Protein AF-A3EXR7-F1 (afdb_monomer)

Nearest PDB structures (foldseek):
  8pn9-assembly1_G  TM=9.703E-01  e=7.214E-28  Homo sapiens
  6ezn-assembly1_G  TM=8.585E-01  e=1.877E-12  Saccharomyces cerevisiae S288C

Mean predicted aligned error: 4.78 Å

pLDDT: mean 95.05, std 3.64, range [65.12, 98.44]

Sequence (253 aa):
GIILREIAVECGVEIDVSGNFVIDHFNYDKSDPSHTLIAIDGENLIDSPVIVGSRNISPLLYHGTGLLVNSSNPLVLKLLTAYSTSYSYSPFNDIDKTPNLLGTEVVLLAGVQTRNNARVVFSGSIDFFSNNAFLSNVRKANNKEFAKSSNADVAKHLSEWVFKENGVIRVKSVSHHKLNENEAPMDYTITETAVFEMELEHKVGKEWKPFSAKDLQLEFVRIDPFITTTVPLVGEGKYKVIFKIPDVYGVFK

Organism: Maconellicoccus hirsutus (NCBI:txid177089)

Structure (mmCIF, N/CA/C/O backbone):
data_AF-A3EXR7-F1
#
_entry.id   AF-A3EXR7-F1
#
loop_
_atom_site.group_PDB
_atom_site.id
_atom_site.type_symbol
_atom_site.label_atom_id
_atom_site.label_alt_id
_atom_site.label_comp_id
_atom_site.label_asym_id
_atom_site.label_entity_id
_atom_site.label_seq_id
_atom_site.pdbx_PDB_ins_code
_atom_site.Cartn_x
_atom_site.Cartn_y
_atom_site.Cartn_z
_atom_site.occupancy
_atom_site.B_iso_or_equiv
_atom_site.auth_seq_id
_atom_site.auth_comp_id
_atom_site.auth_asym_id
_atom_site.auth_atom_id
_atom_site.pdbx_PDB_model_num
ATOM 1 N N . GLY A 1 1 ? 7.643 -19.709 -16.980 1.00 65.12 1 GLY A N 1
ATOM 2 C CA . GLY A 1 1 ? 6.704 -18.575 -17.069 1.00 65.12 1 GLY A CA 1
ATOM 3 C C . GLY A 1 1 ? 5.279 -18.904 -16.646 1.00 65.12 1 GLY A C 1
ATOM 4 O O . GLY A 1 1 ? 4.621 -18.001 -16.161 1.00 65.12 1 GLY A O 1
ATOM 5 N N . ILE A 1 2 ? 4.795 -20.145 -16.807 1.00 80.12 2 ILE A N 1
ATOM 6 C CA . ILE A 1 2 ? 3.381 -20.497 -16.555 1.00 80.12 2 ILE A CA 1
ATOM 7 C C . ILE A 1 2 ? 3.021 -20.416 -15.062 1.00 80.12 2 ILE A C 1
ATOM 9 O O . ILE A 1 2 ? 2.125 -19.666 -14.705 1.00 80.12 2 ILE A O 1
ATOM 13 N N . ILE A 1 3 ? 3.808 -21.051 -14.186 1.00 88.25 3 ILE A N 1
ATOM 14 C CA . ILE A 1 3 ? 3.560 -21.057 -12.729 1.00 88.25 3 ILE A CA 1
ATOM 15 C C . ILE A 1 3 ? 3.493 -19.636 -12.139 1.00 88.25 3 ILE A C 1
ATOM 17 O O . ILE A 1 3 ? 2.640 -19.338 -11.312 1.00 88.25 3 ILE A O 1
ATOM 21 N N . LEU A 1 4 ? 4.373 -18.728 -12.582 1.00 87.31 4 LEU A N 1
ATOM 22 C CA . LEU A 1 4 ? 4.369 -17.336 -12.109 1.00 87.31 4 LEU A CA 1
ATOM 23 C C . LEU A 1 4 ? 3.082 -16.597 -12.495 1.00 87.31 4 LEU A C 1
ATOM 25 O O . LEU A 1 4 ? 2.597 -15.780 -11.719 1.00 87.31 4 LEU A O 1
ATOM 29 N N . ARG A 1 5 ? 2.527 -16.890 -13.677 1.00 90.19 5 ARG A N 1
ATOM 30 C CA . ARG A 1 5 ? 1.254 -16.316 -14.126 1.00 90.19 5 ARG A CA 1
ATOM 31 C C . ARG A 1 5 ? 0.087 -16.873 -13.334 1.00 90.19 5 ARG A C 1
ATOM 33 O O . ARG A 1 5 ? -0.754 -16.097 -12.913 1.00 90.19 5 ARG A O 1
ATOM 40 N N . GLU A 1 6 ? 0.063 -18.182 -13.104 1.00 92.44 6 GLU A N 1
ATOM 41 C CA . GLU A 1 6 ? -0.987 -18.829 -12.311 1.00 92.44 6 GLU A CA 1
ATOM 42 C C . GLU A 1 6 ? -1.042 -18.239 -10.896 1.00 92.44 6 GLU A C 1
ATOM 44 O O . GLU A 1 6 ? -2.099 -17.802 -10.457 1.00 92.44 6 GLU A O 1
ATOM 49 N N . ILE A 1 7 ? 0.107 -18.101 -10.223 1.00 92.69 7 ILE A N 1
ATOM 50 C CA . ILE A 1 7 ? 0.172 -17.486 -8.886 1.00 92.69 7 ILE A CA 1
ATOM 51 C C . ILE A 1 7 ? -0.322 -16.033 -8.902 1.00 92.69 7 ILE A C 1
ATOM 53 O O . ILE A 1 7 ? -1.019 -15.610 -7.978 1.00 92.69 7 ILE A O 1
ATOM 57 N N . ALA A 1 8 ? 0.046 -15.258 -9.924 1.00 93.25 8 ALA A N 1
ATOM 58 C CA . ALA A 1 8 ? -0.405 -13.878 -10.049 1.00 93.25 8 ALA A CA 1
ATOM 59 C C . ALA A 1 8 ? -1.931 -13.805 -10.220 1.00 93.25 8 ALA A C 1
ATOM 61 O O . ALA A 1 8 ? -2.585 -13.041 -9.506 1.00 93.25 8 ALA A O 1
ATOM 62 N N . VAL A 1 9 ? -2.497 -14.648 -11.093 1.00 93.69 9 VAL A N 1
ATOM 63 C CA . VAL A 1 9 ? -3.940 -14.693 -11.381 1.00 93.69 9 VAL A CA 1
ATOM 64 C C . VAL A 1 9 ? -4.735 -15.060 -10.129 1.00 93.69 9 VAL A C 1
ATOM 66 O O . VAL A 1 9 ? -5.718 -14.388 -9.822 1.00 93.69 9 VAL A O 1
ATOM 69 N N . GLU A 1 10 ? -4.267 -16.031 -9.340 1.00 92.12 10 GLU A N 1
ATOM 70 C CA . GLU A 1 10 ? -4.870 -16.384 -8.042 1.00 92.12 10 GLU A CA 1
ATOM 71 C C . GLU A 1 10 ? -4.853 -15.215 -7.037 1.00 92.12 10 GLU A C 1
ATOM 73 O O . GLU A 1 10 ? -5.686 -15.138 -6.133 1.00 92.12 10 GLU A O 1
ATOM 78 N N . CYS A 1 11 ? -3.933 -14.261 -7.204 1.00 91.88 11 CYS A N 1
ATOM 79 C CA . CYS A 1 11 ? -3.865 -13.039 -6.402 1.00 91.88 11 CYS A CA 1
ATOM 80 C C . CYS A 1 11 ? -4.608 -11.843 -7.034 1.00 91.88 11 CYS A C 1
ATOM 82 O O . CYS A 1 11 ? -4.583 -10.748 -6.469 1.00 91.88 11 CYS A O 1
ATOM 84 N N . GLY A 1 12 ? -5.278 -12.028 -8.177 1.00 92.31 12 GLY A N 1
ATOM 85 C CA . GLY A 1 12 ? -5.999 -10.972 -8.896 1.00 92.31 12 GLY A CA 1
ATOM 86 C C . GLY A 1 12 ? -5.110 -10.043 -9.731 1.00 92.31 12 GLY A C 1
ATOM 87 O O . GLY A 1 12 ? -5.509 -8.908 -10.002 1.00 92.31 12 GLY A O 1
ATOM 88 N N . VAL A 1 13 ? -3.914 -10.506 -10.107 1.00 95.12 13 VAL A N 1
ATOM 89 C CA . VAL A 1 13 ? -2.952 -9.801 -10.964 1.00 95.12 13 VAL A CA 1
ATOM 90 C C . VAL A 1 13 ? -2.703 -10.638 -12.217 1.00 95.12 13 VAL A C 1
ATOM 92 O O . VAL A 1 13 ? -2.316 -11.795 -12.129 1.00 95.12 13 VAL A O 1
ATOM 95 N N . GLU A 1 14 ? -2.856 -10.066 -13.400 1.00 94.50 14 GLU A N 1
ATOM 96 C CA . GLU A 1 14 ? -2.528 -10.751 -14.649 1.00 94.50 14 GLU A CA 1
ATOM 97 C C . GLU A 1 14 ? -1.233 -10.179 -15.224 1.00 94.50 14 GLU A C 1
ATOM 99 O O . GLU A 1 14 ? -0.978 -8.978 -15.165 1.00 94.50 14 GLU A O 1
ATOM 104 N N . ILE A 1 15 ? -0.387 -11.048 -15.767 1.00 93.50 15 ILE A N 1
ATOM 105 C CA . ILE A 1 15 ? 0.871 -10.657 -16.407 1.00 93.50 15 ILE A CA 1
ATOM 106 C C . ILE A 1 15 ? 0.643 -10.690 -17.915 1.00 93.50 15 ILE A C 1
ATOM 108 O O . ILE A 1 15 ? 0.126 -11.690 -18.426 1.00 93.50 15 ILE A O 1
ATOM 112 N N . ASP A 1 16 ? 1.064 -9.642 -18.624 1.00 91.94 16 ASP A N 1
ATOM 113 C CA . ASP A 1 16 ? 0.923 -9.574 -20.079 1.00 91.94 16 ASP A CA 1
ATOM 114 C C . ASP A 1 16 ? 1.659 -10.717 -20.801 1.00 91.94 16 ASP A C 1
ATOM 116 O O . ASP A 1 16 ? 2.431 -11.483 -20.220 1.00 91.94 16 ASP A O 1
ATOM 120 N N . VAL A 1 17 ? 1.384 -10.893 -22.091 1.00 87.69 17 VAL A N 1
ATOM 121 C CA . VAL A 1 17 ? 1.925 -11.957 -22.941 1.00 87.69 17 VAL A CA 1
ATOM 122 C C . VAL A 1 17 ? 3.456 -11.972 -22.929 1.00 87.69 17 VAL A C 1
ATOM 124 O O . VAL A 1 17 ? 4.135 -10.955 -22.831 1.00 87.69 17 VAL A O 1
ATOM 127 N N . SER A 1 18 ? 4.028 -13.176 -22.973 1.00 86.38 18 SER A N 1
ATOM 128 C CA . SER A 1 18 ? 5.473 -13.339 -22.836 1.00 86.38 18 SER A CA 1
ATOM 129 C C . SER A 1 18 ? 6.168 -12.734 -24.046 1.00 86.38 18 SER A C 1
ATOM 131 O O . SER A 1 18 ? 5.798 -13.039 -25.175 1.00 86.38 18 SER A O 1
ATOM 133 N N . GLY A 1 19 ? 7.204 -11.934 -23.804 1.00 88.06 19 GLY A N 1
ATOM 134 C CA . GLY A 1 19 ? 7.908 -11.208 -24.862 1.00 88.06 19 GLY A CA 1
ATOM 135 C C . GLY A 1 19 ? 7.364 -9.801 -25.115 1.00 88.06 19 GLY A C 1
ATOM 136 O O . GLY A 1 19 ? 7.985 -9.065 -25.882 1.00 88.06 19 GLY A O 1
ATOM 137 N N . ASN A 1 20 ? 6.268 -9.413 -24.453 1.00 93.25 20 ASN A N 1
ATOM 138 C CA . ASN A 1 20 ? 5.831 -8.025 -24.407 1.00 93.25 20 ASN A CA 1
ATOM 139 C C . ASN A 1 20 ? 6.574 -7.263 -23.313 1.00 93.25 20 ASN A C 1
ATOM 141 O O . ASN A 1 20 ? 6.704 -7.731 -22.176 1.00 93.25 20 ASN A O 1
ATOM 145 N N . PHE A 1 21 ? 6.996 -6.058 -23.668 1.00 96.06 21 PHE A N 1
ATOM 146 C CA . PHE A 1 21 ? 7.592 -5.084 -22.770 1.00 96.06 21 PHE A CA 1
ATOM 147 C C . PHE A 1 21 ? 6.699 -3.858 -22.711 1.00 96.06 21 PHE A C 1
ATOM 149 O O . PHE A 1 21 ? 5.913 -3.615 -23.627 1.00 96.06 21 PHE A O 1
ATOM 156 N N . VAL A 1 22 ? 6.790 -3.102 -21.626 1.00 97.19 22 VAL A N 1
ATOM 157 C CA . VAL A 1 22 ? 6.191 -1.772 -21.584 1.00 97.19 22 VAL A CA 1
ATOM 158 C C . VAL A 1 22 ? 7.095 -0.832 -22.374 1.00 97.19 22 VAL A C 1
ATOM 160 O O . VAL A 1 22 ? 8.299 -0.781 -22.136 1.00 97.19 22 VAL A O 1
ATOM 163 N N . ILE A 1 23 ? 6.507 -0.120 -23.327 1.00 96.81 23 ILE A N 1
ATOM 164 C CA . ILE A 1 23 ? 7.170 0.788 -24.259 1.00 96.81 23 ILE A CA 1
ATOM 165 C C . ILE A 1 23 ? 6.579 2.181 -24.058 1.00 96.81 23 ILE A C 1
ATOM 167 O O . ILE A 1 23 ? 5.359 2.336 -23.949 1.00 96.81 23 ILE A O 1
ATOM 171 N N . ASP A 1 24 ? 7.431 3.203 -24.024 1.00 96.88 24 ASP A N 1
ATOM 172 C CA . ASP A 1 24 ? 6.998 4.601 -23.998 1.00 96.88 24 ASP A CA 1
ATOM 173 C C . ASP A 1 24 ? 7.962 5.487 -24.793 1.00 96.88 24 ASP A C 1
ATOM 175 O O . ASP A 1 24 ? 9.122 5.653 -24.428 1.00 96.88 24 ASP A O 1
ATOM 179 N N . HIS A 1 25 ? 7.482 6.111 -25.871 1.00 95.38 25 HIS A N 1
ATOM 180 C CA . HIS A 1 25 ? 8.332 6.937 -26.734 1.00 95.38 25 HIS A CA 1
ATOM 181 C C . HIS A 1 25 ? 8.515 8.390 -26.260 1.00 95.38 25 HIS A C 1
ATOM 183 O O . HIS A 1 25 ? 9.220 9.157 -26.914 1.00 95.38 25 HIS A O 1
ATOM 189 N N . PHE A 1 26 ? 7.914 8.775 -25.135 1.00 95.69 26 PHE A N 1
ATOM 190 C CA . PHE A 1 26 ? 8.007 10.114 -24.549 1.00 95.69 26 PHE A CA 1
ATOM 191 C C . PHE A 1 26 ? 8.779 10.116 -23.225 1.00 95.69 26 PHE A C 1
ATOM 193 O O . PHE A 1 26 ? 9.481 11.084 -22.926 1.00 95.69 26 PHE A O 1
ATOM 200 N N . ASN A 1 27 ? 8.680 9.038 -22.445 1.00 96.00 27 ASN A N 1
ATOM 201 C CA . ASN A 1 27 ? 9.218 8.939 -21.087 1.00 96.00 27 ASN A CA 1
ATOM 202 C C . ASN A 1 27 ? 10.247 7.809 -20.932 1.00 96.00 27 ASN A C 1
ATOM 204 O O . ASN A 1 27 ? 10.233 7.080 -19.945 1.00 96.00 27 ASN A O 1
ATOM 208 N N . TYR A 1 28 ? 11.155 7.666 -21.892 1.00 96.50 28 TYR A N 1
ATOM 209 C CA . TYR A 1 28 ? 12.221 6.663 -21.869 1.00 96.50 28 TYR A CA 1
ATOM 210 C C . TYR A 1 28 ? 13.570 7.247 -21.434 1.00 96.50 28 TYR A C 1
ATOM 212 O O . TYR A 1 28 ? 13.784 8.470 -21.439 1.00 96.50 28 TYR A O 1
ATOM 220 N N . ASP A 1 29 ? 14.483 6.354 -21.058 1.00 96.94 29 ASP A N 1
ATOM 221 C CA . ASP A 1 29 ? 15.891 6.680 -20.881 1.00 96.94 29 ASP A CA 1
ATOM 222 C C . ASP A 1 29 ? 16.621 6.666 -22.230 1.00 96.94 29 ASP A C 1
ATOM 224 O O . ASP A 1 29 ? 16.577 5.690 -22.973 1.00 96.94 29 ASP A O 1
ATOM 228 N N . LYS A 1 30 ? 17.346 7.741 -22.539 1.00 94.94 30 LYS A N 1
ATOM 229 C CA . LYS A 1 30 ? 18.043 7.920 -23.822 1.00 94.94 30 LYS A CA 1
ATOM 230 C C . LYS A 1 30 ? 19.124 6.885 -24.124 1.00 94.94 30 LYS A C 1
ATOM 232 O O . LYS A 1 30 ? 19.581 6.826 -25.263 1.00 94.94 30 LYS A O 1
ATOM 237 N N . SER A 1 31 ? 19.600 6.148 -23.123 1.00 92.38 31 SER A N 1
ATOM 238 C CA . SER A 1 31 ? 20.539 5.049 -23.355 1.00 92.38 31 SER A CA 1
ATOM 239 C C . SER A 1 31 ? 19.899 3.880 -24.104 1.00 92.38 31 SER A C 1
ATOM 241 O O . SER A 1 31 ? 20.628 3.093 -24.708 1.00 92.38 31 SER A O 1
ATOM 243 N N . ASP A 1 32 ? 18.567 3.790 -24.111 1.00 93.75 32 ASP A N 1
ATOM 244 C CA . ASP A 1 32 ? 17.831 2.724 -24.770 1.00 93.75 32 ASP A CA 1
ATOM 245 C C . ASP A 1 32 ? 17.218 3.182 -26.110 1.00 93.75 32 ASP A C 1
ATOM 247 O O . ASP A 1 32 ? 16.283 3.989 -26.127 1.00 93.75 32 ASP A O 1
ATOM 251 N N . PRO A 1 33 ? 17.694 2.650 -27.250 1.00 90.56 33 PRO A N 1
ATOM 252 C CA . PRO A 1 33 ? 17.129 2.957 -28.561 1.00 90.56 33 PRO A CA 1
ATOM 253 C C . PRO A 1 33 ? 15.760 2.302 -28.803 1.00 90.56 33 PRO A C 1
ATOM 255 O O . PRO A 1 33 ? 15.056 2.724 -29.716 1.00 90.56 33 PRO A O 1
ATOM 258 N N . SER A 1 34 ? 15.380 1.283 -28.023 1.00 92.19 34 SER A N 1
ATOM 259 C CA . SER A 1 34 ? 14.126 0.534 -28.222 1.00 92.19 34 SER A CA 1
ATOM 260 C C . SER A 1 34 ? 12.939 1.147 -27.473 1.00 92.19 34 SER A C 1
ATOM 262 O O . SER A 1 34 ? 11.800 0.740 -27.691 1.00 92.19 34 SER A O 1
ATOM 264 N N . HIS A 1 35 ? 13.198 2.133 -26.607 1.00 95.69 35 HIS A N 1
ATOM 265 C CA . HIS A 1 35 ? 12.217 2.824 -25.763 1.00 95.69 35 HIS A CA 1
ATOM 266 C C . HIS A 1 35 ? 11.433 1.869 -24.829 1.00 95.69 35 HIS A C 1
ATOM 268 O O . HIS A 1 35 ? 10.296 2.151 -24.444 1.00 95.69 35 HIS A O 1
ATOM 274 N N . THR A 1 36 ? 12.043 0.738 -24.463 1.00 96.62 36 THR A N 1
ATOM 275 C CA . THR A 1 36 ? 11.561 -0.263 -23.498 1.00 96.62 36 THR A CA 1
ATOM 276 C C . THR A 1 36 ? 12.072 0.002 -22.077 1.00 96.62 36 THR A C 1
ATOM 278 O O . THR A 1 36 ? 11.533 -0.546 -21.114 1.00 96.62 36 THR A O 1
ATOM 281 N N . LEU A 1 37 ? 13.112 0.829 -21.919 1.00 97.56 37 LEU A N 1
ATOM 282 C CA . LEU A 1 37 ? 13.594 1.331 -20.633 1.00 97.56 37 LEU A CA 1
ATOM 283 C C . LEU A 1 37 ? 12.910 2.661 -20.300 1.00 97.56 37 LEU A C 1
ATOM 285 O O . LEU A 1 37 ? 13.291 3.727 -20.787 1.00 97.56 37 LEU A O 1
ATOM 289 N N . ILE A 1 38 ? 11.901 2.598 -19.438 1.00 97.44 38 ILE A N 1
ATOM 290 C CA . ILE A 1 38 ? 11.054 3.738 -19.085 1.00 97.44 38 ILE A CA 1
ATOM 291 C C . ILE A 1 38 ? 11.608 4.433 -17.839 1.00 97.44 38 ILE A C 1
ATOM 293 O O . ILE A 1 38 ? 11.963 3.782 -16.855 1.00 97.44 38 ILE A O 1
ATOM 297 N N . ALA A 1 39 ? 11.658 5.765 -17.879 1.00 97.38 39 ALA A N 1
ATOM 298 C CA . ALA A 1 39 ? 12.060 6.634 -16.779 1.00 97.38 39 ALA A CA 1
ATOM 299 C C . ALA A 1 39 ? 10.822 7.278 -16.128 1.00 97.38 39 ALA A C 1
ATOM 301 O O . ALA A 1 39 ? 10.271 8.257 -16.640 1.00 97.38 39 ALA A O 1
ATOM 302 N N . ILE A 1 40 ? 10.399 6.729 -14.990 1.00 97.25 40 ILE A N 1
ATOM 303 C CA . ILE A 1 40 ? 9.108 7.004 -14.350 1.00 97.25 40 ILE A CA 1
ATOM 304 C C . ILE A 1 40 ? 9.279 7.914 -13.142 1.00 97.25 40 ILE A C 1
ATOM 306 O O . ILE A 1 40 ? 10.041 7.613 -12.228 1.00 97.25 40 ILE A O 1
ATOM 310 N N . ASP A 1 41 ? 8.551 9.022 -13.114 1.00 96.94 41 ASP A N 1
ATOM 311 C CA . ASP A 1 41 ? 8.593 9.969 -12.003 1.00 96.94 41 ASP A CA 1
ATOM 312 C C . ASP A 1 41 ? 7.809 9.448 -10.788 1.00 96.94 41 ASP A C 1
ATOM 314 O O . ASP A 1 41 ? 6.900 8.622 -10.897 1.00 96.94 41 ASP A O 1
ATOM 318 N N . GLY A 1 42 ? 8.126 9.977 -9.604 1.00 96.81 42 GLY A N 1
ATOM 319 C CA . GLY A 1 42 ? 7.454 9.592 -8.360 1.00 96.81 42 GLY A CA 1
ATOM 320 C C . GLY A 1 42 ? 5.958 9.931 -8.305 1.00 96.81 42 GLY A C 1
ATOM 321 O O . GLY A 1 42 ? 5.256 9.418 -7.439 1.00 96.81 42 GLY A O 1
ATOM 322 N N . GLU A 1 43 ? 5.439 10.745 -9.230 1.00 96.94 43 GLU A N 1
ATOM 323 C CA . GLU A 1 43 ? 4.003 11.041 -9.353 1.00 96.94 43 GLU A CA 1
ATOM 324 C C . GLU A 1 43 ? 3.170 9.791 -9.674 1.00 96.94 43 GLU A C 1
ATOM 326 O O . GLU A 1 43 ? 2.031 9.683 -9.221 1.00 96.94 43 GLU A O 1
ATOM 331 N N . ASN A 1 44 ? 3.755 8.827 -10.392 1.00 97.38 44 ASN A N 1
ATOM 332 C CA . ASN A 1 44 ? 3.113 7.568 -10.772 1.00 97.38 44 ASN A CA 1
ATOM 333 C C . ASN A 1 44 ? 3.152 6.496 -9.667 1.00 97.38 44 ASN A C 1
ATOM 335 O O . ASN A 1 44 ? 2.572 5.415 -9.841 1.00 97.38 44 ASN A O 1
ATOM 339 N N . LEU A 1 45 ? 3.847 6.762 -8.554 1.00 97.81 45 LEU A N 1
ATOM 340 C CA . LEU A 1 45 ? 3.793 5.925 -7.358 1.00 97.81 45 LEU A CA 1
ATOM 341 C C . LEU A 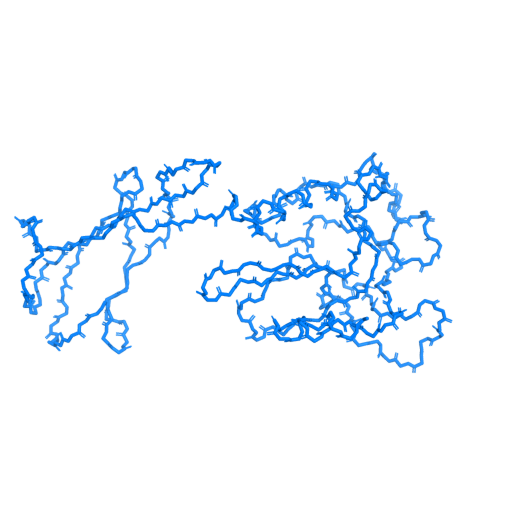1 45 ? 2.494 6.173 -6.588 1.00 97.81 45 LEU A C 1
ATOM 343 O O . LEU A 1 45 ? 1.994 7.298 -6.514 1.00 97.81 45 LEU A O 1
ATOM 347 N N . ILE A 1 46 ? 2.002 5.127 -5.924 1.00 97.38 46 ILE A N 1
ATOM 348 C CA . ILE A 1 46 ? 0.920 5.251 -4.945 1.00 97.38 46 ILE A CA 1
ATOM 349 C C . ILE A 1 46 ? 1.260 6.300 -3.877 1.00 97.38 46 ILE A C 1
ATOM 351 O O . ILE A 1 46 ? 2.382 6.356 -3.369 1.00 97.38 46 ILE A O 1
ATOM 355 N N . ASP A 1 47 ? 0.275 7.111 -3.489 1.00 97.06 47 ASP A N 1
ATOM 356 C CA . ASP A 1 47 ? 0.438 8.094 -2.417 1.00 97.06 47 ASP A CA 1
ATOM 357 C C . ASP A 1 47 ? 0.382 7.430 -1.035 1.00 97.06 47 ASP A C 1
ATOM 359 O O . ASP A 1 47 ? -0.602 7.518 -0.304 1.00 97.06 47 ASP A O 1
ATOM 363 N N . SER A 1 48 ? 1.433 6.682 -0.699 1.00 96.81 48 SER A N 1
ATOM 364 C CA . SER A 1 48 ? 1.545 6.004 0.590 1.00 96.81 48 SER A CA 1
ATOM 365 C C . SER A 1 48 ? 2.996 5.934 1.068 1.00 96.81 48 SER A C 1
ATOM 367 O O . SER A 1 48 ? 3.719 4.988 0.733 1.00 96.81 48 SER A O 1
ATOM 369 N N . PRO A 1 49 ? 3.428 6.879 1.926 1.00 95.75 49 PRO A N 1
ATOM 370 C CA . PRO A 1 49 ? 4.773 6.869 2.498 1.00 95.75 49 PRO A CA 1
ATOM 371 C C . PRO A 1 49 ? 5.112 5.604 3.292 1.00 95.75 49 PRO A C 1
ATOM 373 O O . PRO A 1 49 ? 6.277 5.244 3.420 1.00 95.75 49 PRO A O 1
ATOM 376 N N . VAL A 1 50 ? 4.095 4.904 3.800 1.00 95.50 50 VAL A N 1
ATOM 377 C CA . VAL A 1 50 ? 4.250 3.634 4.523 1.00 95.50 50 VAL A CA 1
ATOM 378 C C . VAL A 1 50 ? 4.688 2.491 3.596 1.00 95.50 50 VAL A C 1
ATOM 380 O O . VAL A 1 50 ? 5.337 1.556 4.061 1.00 95.50 50 VAL A O 1
ATOM 383 N N . ILE A 1 51 ? 4.338 2.552 2.307 1.00 97.56 51 ILE A N 1
ATOM 384 C CA . ILE A 1 51 ? 4.616 1.485 1.335 1.00 97.56 51 ILE A CA 1
ATOM 385 C C . ILE A 1 51 ? 5.837 1.820 0.478 1.00 97.56 51 ILE A C 1
ATOM 387 O O . ILE A 1 51 ? 6.725 0.986 0.328 1.00 97.56 51 ILE A O 1
ATOM 391 N N . VAL A 1 52 ? 5.880 3.028 -0.092 1.00 97.44 52 VAL A N 1
ATOM 392 C CA . VAL A 1 52 ? 6.889 3.416 -1.098 1.00 97.44 52 VAL A CA 1
ATOM 393 C C . VAL A 1 52 ? 7.852 4.503 -0.620 1.00 97.44 52 VAL A C 1
ATOM 395 O O . VAL A 1 52 ? 8.776 4.861 -1.345 1.00 97.44 52 VAL A O 1
ATOM 398 N N . GLY A 1 53 ? 7.667 5.025 0.596 1.00 96.50 53 GLY A N 1
ATOM 399 C CA . GLY A 1 53 ? 8.422 6.176 1.084 1.00 96.50 53 GLY A CA 1
ATOM 400 C C . GLY A 1 53 ? 7.997 7.490 0.415 1.00 96.50 53 GLY A C 1
ATOM 401 O O . GLY A 1 53 ? 6.856 7.665 -0.012 1.00 96.50 53 GLY A O 1
ATOM 402 N N . SER A 1 54 ? 8.911 8.458 0.360 1.00 95.88 54 SER A N 1
ATOM 403 C CA . SER A 1 54 ? 8.659 9.754 -0.287 1.00 95.88 54 SER A CA 1
ATOM 404 C C . SER A 1 54 ? 8.412 9.593 -1.793 1.00 95.88 54 SER A C 1
ATOM 406 O O . SER A 1 54 ? 9.133 8.856 -2.455 1.00 95.88 54 SER A O 1
ATOM 408 N N . ARG A 1 55 ? 7.457 10.353 -2.352 1.00 96.38 55 ARG A N 1
ATOM 409 C CA . ARG A 1 55 ? 7.275 10.502 -3.812 1.00 96.38 55 ARG A CA 1
ATOM 410 C C . ARG A 1 55 ? 8.163 11.586 -4.431 1.00 96.38 55 ARG A C 1
ATOM 412 O O . ARG A 1 55 ? 8.295 11.653 -5.647 1.00 96.38 55 ARG A O 1
ATOM 419 N N . ASN A 1 56 ? 8.791 12.430 -3.609 1.00 96.31 56 ASN A N 1
ATOM 420 C CA . ASN A 1 56 ? 9.802 13.378 -4.073 1.00 96.31 56 ASN A CA 1
ATOM 421 C C . ASN A 1 56 ? 11.141 12.646 -4.227 1.00 96.31 56 ASN A C 1
ATOM 423 O O . ASN A 1 56 ? 11.936 12.599 -3.285 1.00 96.31 56 ASN A O 1
ATOM 427 N N . ILE A 1 57 ? 11.322 12.013 -5.383 1.00 96.25 57 ILE A N 1
ATOM 428 C CA . ILE A 1 57 ? 12.449 11.140 -5.716 1.00 96.25 57 ILE A CA 1
ATOM 429 C C . ILE A 1 57 ? 12.976 11.448 -7.118 1.00 96.25 57 ILE A C 1
ATOM 431 O O . ILE A 1 57 ? 12.287 12.064 -7.933 1.00 96.25 57 ILE A O 1
ATOM 435 N N . SER A 1 58 ? 14.191 10.984 -7.413 1.00 97.00 58 SER A N 1
ATOM 436 C CA . SER A 1 58 ? 14.645 10.884 -8.800 1.00 97.00 58 SER A CA 1
ATOM 437 C C . SER A 1 58 ? 13.789 9.858 -9.553 1.00 97.00 58 SER A C 1
ATOM 439 O O . SER A 1 58 ? 13.243 8.945 -8.925 1.00 97.00 58 SER A O 1
ATOM 441 N N . PRO A 1 59 ? 13.692 9.944 -10.890 1.00 97.56 59 PRO A N 1
ATOM 442 C CA . PRO A 1 59 ? 12.922 8.976 -11.651 1.00 97.56 59 PRO A CA 1
ATOM 443 C C . PRO A 1 59 ? 13.435 7.543 -11.449 1.00 97.56 59 PRO A C 1
ATOM 445 O O . PRO A 1 59 ? 14.626 7.295 -11.234 1.00 97.56 59 PRO A O 1
ATOM 448 N N . LEU A 1 60 ? 12.506 6.603 -11.530 1.00 98.25 60 LEU A N 1
ATOM 449 C CA . LEU A 1 60 ? 12.732 5.171 -11.480 1.00 98.25 60 LEU A CA 1
ATOM 450 C C . LEU A 1 60 ? 12.985 4.645 -12.889 1.00 98.25 60 LEU A C 1
ATOM 452 O O . LEU A 1 60 ? 12.310 5.043 -13.833 1.00 98.25 60 LEU A O 1
ATOM 456 N N . LEU A 1 61 ? 13.921 3.715 -13.022 1.00 98.25 61 LEU A N 1
ATOM 457 C CA . LEU A 1 61 ? 14.146 2.970 -14.253 1.00 98.25 61 LEU A CA 1
ATOM 458 C C . LEU A 1 61 ? 13.340 1.675 -14.222 1.00 98.25 61 LEU A C 1
ATOM 460 O O . LEU A 1 61 ? 13.445 0.893 -13.273 1.00 98.25 61 LEU A O 1
ATOM 464 N N . TYR A 1 62 ? 12.551 1.437 -15.263 1.00 98.25 62 TYR A N 1
ATOM 465 C CA . TYR A 1 62 ? 11.748 0.231 -15.405 1.00 98.25 62 TYR A CA 1
ATOM 466 C C . TYR A 1 62 ? 11.948 -0.397 -16.778 1.00 98.25 62 TYR A C 1
ATOM 468 O O . TYR A 1 62 ? 11.782 0.263 -17.799 1.00 98.25 62 TYR A O 1
ATOM 476 N N . HIS A 1 63 ? 12.259 -1.690 -16.790 1.00 97.62 63 HIS A N 1
ATOM 477 C CA . HIS A 1 63 ? 12.369 -2.487 -18.005 1.00 97.62 63 HIS A CA 1
ATOM 478 C C . HIS A 1 63 ? 11.776 -3.869 -17.749 1.00 97.62 63 HIS A C 1
ATOM 480 O O . HIS A 1 63 ? 12.313 -4.660 -16.971 1.00 97.62 63 HIS A O 1
ATOM 486 N N . GLY A 1 64 ? 10.616 -4.140 -18.333 1.00 96.38 64 GLY A N 1
ATOM 487 C CA . GLY A 1 64 ? 9.860 -5.348 -18.037 1.00 96.38 64 GLY A CA 1
ATOM 488 C C . GLY A 1 64 ? 8.500 -5.366 -18.713 1.00 96.38 64 GLY A C 1
ATOM 489 O O . GLY A 1 64 ? 8.205 -4.532 -19.567 1.00 96.38 64 GLY A O 1
ATOM 490 N N . THR A 1 65 ? 7.684 -6.336 -18.323 1.00 95.50 65 THR A N 1
ATOM 491 C CA . THR A 1 65 ? 6.335 -6.541 -18.859 1.00 95.50 65 THR A CA 1
ATOM 492 C C . THR A 1 65 ? 5.288 -5.761 -18.066 1.00 95.50 65 THR A C 1
ATOM 494 O O . THR A 1 65 ? 5.509 -5.428 -16.904 1.00 95.50 65 THR A O 1
ATOM 497 N N . GLY A 1 66 ? 4.140 -5.475 -18.677 1.00 95.94 66 GLY A N 1
ATOM 498 C CA . GLY A 1 66 ? 3.015 -4.860 -17.982 1.00 95.94 66 GLY A CA 1
ATOM 499 C C . GLY A 1 66 ? 2.233 -5.864 -17.131 1.00 95.94 66 GLY A C 1
ATOM 500 O O . GLY A 1 66 ? 2.131 -7.049 -17.455 1.00 95.94 66 GLY A O 1
ATOM 501 N N . LEU A 1 67 ? 1.648 -5.370 -16.045 1.00 96.44 67 LEU A N 1
ATOM 502 C CA . LEU A 1 67 ? 0.661 -6.069 -15.231 1.00 96.44 67 LEU A CA 1
ATOM 503 C C . LEU A 1 67 ? -0.718 -5.451 -15.473 1.00 96.44 67 LEU A C 1
ATOM 505 O O . LEU A 1 67 ? -0.856 -4.229 -15.573 1.00 96.44 67 LEU A O 1
ATOM 509 N N . LEU A 1 68 ? -1.739 -6.299 -15.502 1.00 94.56 68 LEU A N 1
ATOM 510 C CA . LEU A 1 68 ? -3.139 -5.913 -15.426 1.00 94.56 68 LEU A CA 1
ATOM 511 C C . LEU A 1 68 ? -3.665 -6.261 -14.036 1.00 94.56 68 LEU A C 1
ATOM 513 O O . LEU A 1 68 ? -3.358 -7.312 -13.478 1.00 94.56 68 LEU A O 1
ATOM 517 N N . VAL A 1 69 ? -4.485 -5.387 -13.472 1.00 94.06 69 VAL A N 1
ATOM 518 C CA . VAL A 1 69 ? -5.141 -5.627 -12.186 1.00 94.06 69 VAL A CA 1
ATOM 519 C C . VAL A 1 69 ? -6.602 -5.260 -12.286 1.00 94.06 69 VAL A C 1
ATOM 521 O O . VAL A 1 69 ? -6.966 -4.238 -12.866 1.00 94.06 69 VAL A O 1
ATOM 524 N N . ASN A 1 70 ? -7.448 -6.101 -11.702 1.00 87.00 70 ASN A N 1
ATOM 525 C CA . ASN A 1 70 ? -8.879 -5.870 -11.708 1.00 87.00 70 ASN A CA 1
ATOM 526 C C . ASN A 1 70 ? -9.238 -4.751 -10.719 1.00 87.00 70 ASN A C 1
ATOM 528 O O . ASN A 1 70 ? -9.164 -4.944 -9.506 1.00 87.00 70 ASN A O 1
ATOM 532 N N . SER A 1 71 ? -9.687 -3.606 -11.236 1.00 84.00 71 SER A N 1
ATOM 533 C CA . SER A 1 71 ? -10.119 -2.450 -10.437 1.00 84.00 71 SER A CA 1
ATOM 534 C C . SER A 1 71 ? -11.288 -2.749 -9.488 1.00 84.00 71 SER A C 1
ATOM 536 O O . SER A 1 71 ? -11.493 -2.015 -8.526 1.00 84.00 71 SER A O 1
ATOM 538 N N . SER A 1 72 ? -12.053 -3.820 -9.720 1.00 88.94 72 SER A N 1
ATOM 539 C CA . SER A 1 72 ? -13.105 -4.272 -8.803 1.00 88.94 72 SER A CA 1
ATOM 540 C C . SER A 1 72 ? -12.570 -5.026 -7.583 1.00 88.94 72 SER A C 1
ATOM 542 O O . SER A 1 72 ? -13.339 -5.266 -6.655 1.00 88.94 72 SER A O 1
ATOM 544 N N . ASN A 1 73 ? -11.292 -5.424 -7.562 1.00 91.50 73 ASN A N 1
ATOM 545 C CA . ASN A 1 73 ? -10.693 -6.096 -6.413 1.00 91.50 73 ASN A CA 1
ATOM 546 C C . ASN A 1 73 ? -10.139 -5.062 -5.413 1.00 91.50 73 ASN A C 1
ATOM 548 O O . ASN A 1 73 ? -9.077 -4.489 -5.659 1.00 91.50 73 ASN A O 1
ATOM 552 N N . PRO A 1 74 ? -10.786 -4.859 -4.250 1.00 94.06 74 PRO A N 1
ATOM 553 C CA . PRO A 1 74 ? -10.370 -3.837 -3.289 1.00 94.06 74 PRO A CA 1
ATOM 554 C C . PRO A 1 74 ? -9.078 -4.190 -2.533 1.00 94.06 74 PRO A C 1
ATOM 556 O O . PRO A 1 74 ? -8.571 -3.367 -1.778 1.00 94.06 74 PRO A O 1
ATOM 559 N N . LEU A 1 75 ? -8.563 -5.417 -2.678 1.00 95.81 75 LEU A N 1
ATOM 560 C CA . LEU A 1 75 ? -7.363 -5.893 -1.978 1.00 95.81 75 LEU A CA 1
ATOM 561 C C . LEU A 1 75 ? -6.067 -5.645 -2.763 1.00 95.81 75 LEU A C 1
ATOM 563 O O . LEU A 1 75 ? -4.974 -5.863 -2.229 1.00 95.81 75 LEU A O 1
ATOM 567 N N . VAL A 1 76 ? -6.185 -5.228 -4.026 1.00 96.38 76 VAL A N 1
ATOM 568 C CA . VAL A 1 76 ? -5.058 -4.993 -4.929 1.00 96.38 76 VAL A CA 1
ATOM 569 C C . VAL A 1 76 ? -4.734 -3.503 -4.972 1.00 96.38 76 VAL A C 1
ATOM 571 O O . VAL A 1 76 ? -5.605 -2.654 -5.139 1.00 96.38 76 VAL A O 1
ATOM 574 N N . LEU A 1 77 ? -3.452 -3.185 -4.838 1.00 96.62 77 LEU A N 1
ATOM 575 C CA . LEU A 1 77 ? -2.896 -1.841 -4.824 1.00 96.62 77 LEU A CA 1
ATOM 576 C C . LEU A 1 77 ? -2.027 -1.645 -6.068 1.00 96.62 77 LEU A C 1
ATOM 578 O O . LEU A 1 77 ? -1.092 -2.412 -6.311 1.00 96.62 77 LEU A O 1
ATOM 582 N N . LYS A 1 78 ? -2.297 -0.588 -6.837 1.00 97.19 78 LYS A N 1
ATOM 583 C CA . LYS A 1 78 ? -1.436 -0.146 -7.943 1.00 97.19 78 LYS A CA 1
ATOM 584 C C . LYS A 1 78 ? -0.256 0.635 -7.348 1.00 97.19 78 LYS A C 1
ATOM 586 O O . LYS A 1 78 ? -0.402 1.815 -7.054 1.00 97.19 78 LYS A O 1
ATOM 591 N N . LEU A 1 79 ? 0.878 -0.025 -7.095 1.00 97.81 79 LEU A N 1
ATOM 592 C CA . LEU A 1 79 ? 2.019 0.596 -6.399 1.00 97.81 79 LEU A CA 1
ATOM 593 C C . LEU A 1 79 ? 2.806 1.543 -7.306 1.00 97.81 79 LEU A C 1
ATOM 595 O O . LEU A 1 79 ? 3.226 2.605 -6.856 1.00 97.81 79 LEU A O 1
ATOM 599 N N . LEU A 1 80 ? 2.988 1.152 -8.568 1.00 98.25 80 LEU A N 1
ATOM 600 C CA . LEU A 1 80 ? 3.611 1.955 -9.618 1.00 98.25 80 LEU A CA 1
ATOM 601 C C . LEU A 1 80 ? 2.847 1.730 -10.923 1.00 98.25 80 LEU A C 1
ATOM 603 O O . LEU A 1 80 ? 2.651 0.583 -11.333 1.00 98.25 80 LEU A O 1
ATOM 607 N N . THR A 1 81 ? 2.437 2.814 -11.571 1.00 97.69 81 THR A N 1
ATOM 608 C CA . THR A 1 81 ? 1.721 2.800 -12.857 1.00 97.69 81 THR A CA 1
ATOM 609 C C . THR A 1 81 ? 2.588 3.378 -13.970 1.00 97.69 81 THR A C 1
ATOM 611 O O . THR A 1 81 ? 3.504 4.155 -13.705 1.00 97.69 81 THR A O 1
ATOM 614 N N . ALA A 1 82 ? 2.329 2.994 -15.218 1.00 97.31 82 ALA A N 1
ATOM 615 C CA . ALA A 1 82 ? 2.978 3.617 -16.367 1.00 97.31 82 ALA A CA 1
ATOM 616 C C . ALA A 1 82 ? 2.346 4.984 -16.694 1.00 97.31 82 ALA A C 1
ATOM 618 O O . ALA A 1 82 ? 1.362 5.403 -16.075 1.00 97.31 82 ALA A O 1
ATOM 619 N N . TYR A 1 83 ? 2.904 5.694 -17.674 1.00 97.25 83 TYR A N 1
ATOM 620 C CA . TYR A 1 83 ? 2.320 6.941 -18.162 1.00 97.25 83 TYR A CA 1
ATOM 621 C C . TYR A 1 83 ? 1.132 6.677 -19.091 1.00 97.25 83 TYR A C 1
ATOM 623 O O . TYR A 1 83 ? 0.974 5.595 -19.653 1.00 97.25 83 TYR A O 1
ATOM 631 N N . SER A 1 84 ? 0.314 7.704 -19.328 1.00 96.62 84 SER A N 1
ATOM 632 C CA . SER A 1 84 ? -0.790 7.648 -20.298 1.00 96.62 84 SER A CA 1
ATOM 633 C C . SER A 1 84 ? -0.336 7.376 -21.739 1.00 96.62 84 SER A C 1
ATOM 635 O O . SER A 1 84 ? -1.140 6.937 -22.556 1.00 96.62 84 SER A O 1
ATOM 637 N N . THR A 1 85 ? 0.941 7.617 -22.040 1.00 96.50 85 THR A N 1
ATOM 638 C CA . THR A 1 85 ? 1.588 7.374 -23.337 1.00 96.50 85 THR A CA 1
ATOM 639 C C . THR A 1 85 ? 2.214 5.987 -23.469 1.00 96.50 85 THR A C 1
ATOM 641 O O . THR A 1 85 ? 2.693 5.645 -24.549 1.00 96.50 85 THR A O 1
ATOM 644 N N . SER A 1 86 ? 2.242 5.201 -22.391 1.00 96.88 86 SER A N 1
ATOM 645 C CA . SER A 1 86 ? 2.864 3.881 -22.385 1.00 96.88 86 SER A CA 1
ATOM 646 C C . SER A 1 86 ? 1.918 2.813 -22.944 1.00 96.88 86 SER A C 1
ATOM 648 O O . SER A 1 86 ? 0.698 2.915 -22.826 1.00 96.88 86 SER A O 1
ATOM 650 N N . TYR A 1 87 ? 2.467 1.753 -23.523 1.00 95.88 87 TYR A N 1
ATOM 651 C CA . TYR A 1 87 ? 1.714 0.569 -23.949 1.00 95.88 87 TYR A CA 1
ATOM 652 C C . TYR A 1 87 ? 2.567 -0.687 -23.784 1.00 95.88 87 TYR A C 1
ATOM 654 O O . TYR A 1 87 ? 3.789 -0.584 -23.736 1.00 95.88 87 TYR A O 1
ATOM 662 N N . SER A 1 88 ? 1.954 -1.871 -23.690 1.00 95.19 88 SER A N 1
ATOM 663 C CA . SER A 1 88 ? 2.711 -3.128 -23.625 1.00 95.19 88 SER A CA 1
ATOM 664 C C . SER A 1 88 ? 2.595 -3.935 -24.913 1.00 95.19 88 SER A C 1
ATOM 666 O O . SER A 1 88 ? 1.500 -4.333 -25.302 1.00 95.19 88 SER A O 1
ATOM 668 N N . TYR A 1 89 ? 3.722 -4.166 -25.587 1.00 94.88 89 TYR A N 1
ATOM 669 C CA . TYR A 1 89 ? 3.784 -4.925 -26.838 1.00 94.88 89 TYR A CA 1
ATOM 670 C C . TYR A 1 89 ? 5.182 -5.519 -27.057 1.00 94.88 89 TYR A C 1
ATOM 672 O O . TYR A 1 89 ? 6.121 -5.223 -26.315 1.00 94.88 89 TYR A O 1
ATOM 680 N N . SER A 1 90 ? 5.335 -6.380 -28.063 1.00 93.38 90 SER A N 1
ATOM 681 C CA . SER A 1 90 ? 6.645 -6.914 -28.433 1.00 93.38 90 SER A CA 1
ATOM 682 C C . SER A 1 90 ? 7.425 -5.890 -29.267 1.00 93.38 90 SER A C 1
ATOM 684 O O . SER A 1 90 ? 6.944 -5.511 -30.332 1.00 93.38 90 SER A O 1
ATOM 686 N N . PRO A 1 91 ? 8.640 -5.476 -28.862 1.00 89.50 91 PRO A N 1
ATOM 687 C CA . PRO A 1 91 ? 9.419 -4.471 -29.594 1.00 89.50 91 PRO A CA 1
ATOM 688 C C . PRO A 1 91 ? 9.973 -4.981 -30.937 1.00 89.50 91 PRO A C 1
ATOM 690 O O . PRO A 1 91 ? 10.548 -4.212 -31.699 1.00 89.50 91 PRO A O 1
ATOM 693 N N . PHE A 1 92 ? 9.831 -6.280 -31.223 1.00 88.38 92 PHE A N 1
ATOM 694 C CA . PHE A 1 92 ? 10.359 -6.924 -32.428 1.00 88.38 92 PHE A CA 1
ATOM 695 C C . PHE A 1 92 ? 9.318 -7.107 -33.537 1.00 88.38 92 PHE A C 1
ATOM 697 O O . PHE A 1 92 ? 9.679 -7.533 -34.632 1.00 88.38 92 PHE A O 1
ATOM 704 N N . ASN A 1 93 ? 8.045 -6.823 -33.253 1.00 88.44 93 ASN A N 1
ATOM 705 C CA . ASN A 1 93 ? 6.939 -7.039 -34.178 1.00 88.44 93 ASN A CA 1
ATOM 706 C C . ASN A 1 93 ? 6.247 -5.714 -34.498 1.00 88.44 93 ASN A C 1
ATOM 708 O O . ASN A 1 93 ? 6.092 -4.862 -33.623 1.00 88.44 93 ASN A O 1
ATOM 712 N N . ASP A 1 94 ? 5.768 -5.580 -35.733 1.00 88.31 94 ASP A N 1
ATOM 713 C CA . ASP A 1 94 ? 4.877 -4.484 -36.102 1.00 88.31 94 ASP A CA 1
ATOM 714 C C . ASP A 1 94 ? 3.540 -4.617 -35.367 1.00 88.31 94 ASP A C 1
ATOM 716 O O . ASP A 1 94 ? 3.015 -5.720 -35.199 1.00 88.31 94 ASP A O 1
ATOM 720 N N . ILE A 1 95 ? 2.972 -3.484 -34.951 1.00 88.00 95 ILE A N 1
ATOM 721 C CA . ILE A 1 95 ? 1.686 -3.448 -34.250 1.00 88.00 95 ILE A CA 1
ATOM 722 C C . ILE A 1 95 ? 0.566 -3.730 -35.257 1.00 88.00 95 ILE A C 1
ATOM 724 O O . ILE A 1 95 ? 0.102 -2.842 -35.971 1.00 88.00 95 ILE A O 1
ATOM 728 N N . ASP A 1 96 ? 0.127 -4.984 -35.304 1.00 86.81 96 ASP A N 1
ATOM 729 C CA . ASP A 1 96 ? -0.972 -5.461 -36.149 1.00 86.81 96 ASP A CA 1
ATOM 730 C C . ASP A 1 96 ? -2.349 -5.332 -35.474 1.00 86.81 96 ASP A C 1
ATOM 732 O O . ASP A 1 96 ? -3.383 -5.223 -36.137 1.00 86.81 96 ASP A O 1
ATOM 736 N N . LYS A 1 97 ? -2.364 -5.349 -34.139 1.00 85.44 97 LYS A N 1
ATOM 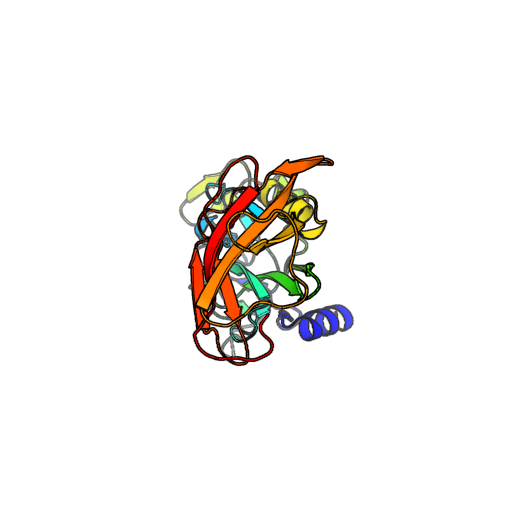737 C CA . LYS A 1 97 ? -3.554 -5.315 -33.286 1.00 85.44 97 LYS A CA 1
ATOM 738 C C . LYS A 1 97 ? -3.358 -4.338 -32.144 1.00 85.44 97 LYS A C 1
ATOM 740 O O . LYS A 1 97 ? -2.240 -4.101 -31.693 1.00 85.44 97 LYS A O 1
ATOM 745 N N . THR A 1 98 ? -4.468 -3.810 -31.638 1.00 86.94 98 THR A N 1
ATOM 746 C CA . THR A 1 98 ? -4.459 -2.969 -30.442 1.00 86.94 98 THR A CA 1
ATOM 747 C C . THR A 1 98 ? -3.814 -3.729 -29.275 1.00 86.94 98 THR A C 1
ATOM 749 O O . THR A 1 98 ? -4.274 -4.829 -28.959 1.00 86.94 98 THR A O 1
ATOM 752 N N . PRO A 1 99 ? -2.767 -3.172 -28.640 1.00 89.38 99 PRO A N 1
ATOM 753 C CA . PRO A 1 99 ? -2.156 -3.771 -27.460 1.00 89.38 99 PRO A CA 1
ATOM 754 C C . PRO A 1 99 ? -3.167 -3.979 -26.328 1.00 89.38 99 PRO A C 1
ATOM 756 O O . PRO A 1 99 ? -4.064 -3.160 -26.134 1.00 89.38 99 PRO A O 1
ATOM 759 N N . ASN A 1 100 ? -3.000 -5.053 -25.552 1.00 86.19 100 ASN A N 1
ATOM 760 C CA . ASN A 1 100 ? -3.910 -5.382 -24.446 1.00 86.19 100 ASN A CA 1
ATOM 761 C C . ASN A 1 100 ? -3.815 -4.383 -23.284 1.00 86.19 100 ASN A C 1
ATOM 763 O O . ASN A 1 100 ? -4.787 -4.163 -22.567 1.00 86.19 100 ASN A O 1
ATOM 767 N N . LEU A 1 101 ? -2.629 -3.803 -23.088 1.00 92.06 101 LEU A N 1
ATOM 768 C CA . LEU A 1 101 ? -2.323 -2.878 -22.006 1.00 92.06 101 LEU A CA 1
ATOM 769 C C . LEU A 1 101 ? -1.918 -1.524 -22.580 1.00 92.06 101 LEU A C 1
ATOM 771 O O . LEU A 1 101 ? -0.942 -1.426 -23.328 1.00 92.06 101 LEU A O 1
ATOM 775 N N . LEU A 1 102 ? -2.669 -0.489 -22.206 1.00 94.38 102 LEU A N 1
ATOM 776 C CA . LEU A 1 102 ? -2.525 0.873 -22.709 1.00 94.38 102 LEU A CA 1
ATOM 777 C C . LEU A 1 102 ? -2.625 1.893 -21.571 1.00 94.38 102 LEU A C 1
ATOM 779 O O . LEU A 1 102 ? -3.458 1.775 -20.671 1.00 94.38 102 LEU A O 1
ATOM 783 N N . GLY A 1 103 ? -1.805 2.933 -21.665 1.00 93.88 103 GLY A N 1
ATOM 784 C CA . GLY A 1 103 ? -1.826 4.106 -20.809 1.00 93.88 103 GLY A CA 1
ATOM 785 C C . GLY A 1 103 ? -1.662 3.798 -19.322 1.00 93.88 103 GLY A C 1
ATOM 786 O O . GLY A 1 103 ? -0.901 2.924 -18.912 1.00 93.88 103 GLY A O 1
ATOM 787 N N . THR A 1 104 ? -2.417 4.525 -18.499 1.00 91.69 104 THR A N 1
ATOM 788 C CA . THR A 1 104 ? -2.335 4.467 -17.031 1.00 91.69 104 THR A CA 1
ATOM 789 C C . THR A 1 104 ? -2.889 3.178 -16.422 1.00 91.69 104 THR A C 1
ATOM 791 O O . THR A 1 104 ? -2.713 2.945 -15.228 1.00 91.69 104 THR A O 1
ATOM 794 N N . GLU A 1 105 ? -3.563 2.336 -17.211 1.00 92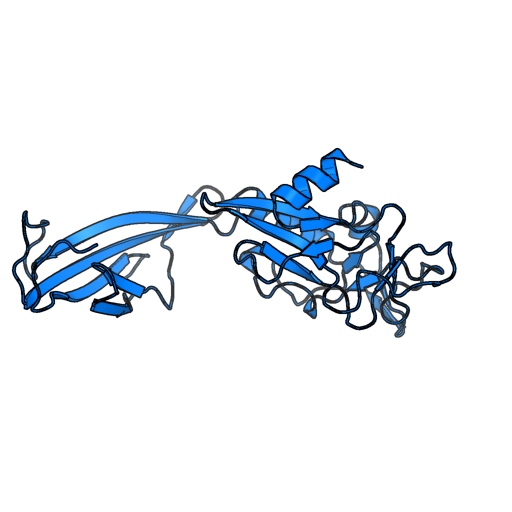.25 105 GLU A N 1
ATOM 795 C CA . GLU A 1 105 ? -3.997 1.011 -16.753 1.00 92.25 105 GLU A CA 1
ATOM 796 C C . GLU A 1 105 ? -2.851 -0.005 -16.736 1.00 92.25 105 GLU A C 1
ATOM 798 O O . GLU A 1 105 ? -2.963 -1.033 -16.071 1.00 92.25 105 GLU A O 1
ATOM 803 N N . VAL A 1 106 ? -1.728 0.292 -17.402 1.00 96.50 106 VAL A N 1
ATOM 804 C CA . VAL A 1 106 ? -0.516 -0.522 -17.308 1.00 96.50 106 VAL A CA 1
ATOM 805 C C . VAL A 1 106 ? 0.063 -0.368 -15.900 1.00 96.50 106 VAL A C 1
ATOM 807 O O . VAL A 1 106 ? 0.598 0.682 -15.528 1.00 96.50 106 VAL A O 1
ATOM 810 N N . VAL A 1 107 ? -0.011 -1.434 -15.108 1.00 97.56 107 VAL A N 1
ATOM 811 C CA . VAL A 1 107 ? 0.600 -1.487 -13.781 1.00 97.56 107 VAL A CA 1
ATOM 812 C C . VAL A 1 107 ? 1.976 -2.120 -13.885 1.00 97.56 107 VAL A C 1
ATOM 814 O O . VAL A 1 107 ? 2.180 -3.106 -14.579 1.00 97.56 107 VAL A O 1
ATOM 817 N N . LEU A 1 108 ? 2.950 -1.536 -13.202 1.00 97.88 108 LEU A N 1
ATOM 818 C CA . LEU A 1 108 ? 4.350 -1.945 -13.280 1.00 97.88 108 LEU A CA 1
ATOM 819 C C . LEU A 1 108 ? 4.768 -2.716 -12.031 1.00 97.88 108 LEU A C 1
ATOM 821 O O . LEU A 1 108 ? 5.485 -3.719 -12.123 1.00 97.88 108 LEU A O 1
ATOM 825 N N . LEU A 1 109 ? 4.263 -2.255 -10.881 1.00 98.25 109 LEU A N 1
ATOM 826 C CA . LEU A 1 109 ? 4.344 -2.904 -9.578 1.00 98.25 109 LEU A CA 1
ATOM 827 C C . LEU A 1 109 ? 2.938 -2.976 -8.974 1.00 98.25 109 LEU A C 1
ATOM 829 O O . LEU A 1 109 ? 2.276 -1.947 -8.812 1.00 98.25 109 LEU A O 1
ATOM 833 N N . ALA A 1 110 ? 2.498 -4.175 -8.604 1.00 97.88 110 ALA A N 1
ATOM 834 C CA . ALA A 1 110 ? 1.230 -4.405 -7.918 1.00 97.88 110 ALA A CA 1
ATOM 835 C C . ALA A 1 110 ? 1.482 -4.958 -6.512 1.00 97.88 110 ALA A C 1
ATOM 837 O O . ALA A 1 110 ? 2.366 -5.787 -6.308 1.00 97.88 110 ALA A O 1
ATOM 838 N N . GLY A 1 111 ? 0.702 -4.507 -5.536 1.00 97.44 111 GLY A N 1
ATOM 839 C CA . GLY A 1 111 ? 0.703 -5.024 -4.172 1.00 97.44 111 GLY A CA 1
ATOM 840 C C . GLY A 1 111 ? -0.627 -5.694 -3.869 1.00 97.44 111 GLY A C 1
ATOM 841 O O . GLY A 1 111 ? -1.667 -5.201 -4.284 1.00 97.44 111 GLY A O 1
ATOM 842 N N . VAL A 1 112 ? -0.619 -6.792 -3.123 1.00 97.06 112 VAL A N 1
ATOM 843 C CA . VAL A 1 112 ? -1.840 -7.439 -2.633 1.00 97.06 112 VAL A CA 1
ATOM 844 C C . VAL A 1 112 ? -1.764 -7.517 -1.121 1.00 97.06 112 VAL A C 1
ATOM 846 O O . VAL A 1 112 ? -0.823 -8.098 -0.572 1.00 97.06 112 VAL A O 1
ATOM 849 N N . GLN A 1 113 ? -2.757 -6.936 -0.447 1.00 96.62 113 GLN A N 1
ATOM 850 C CA . GLN A 1 113 ? -2.955 -7.110 0.986 1.00 96.62 113 GLN A CA 1
ATOM 851 C C . GLN A 1 113 ? -4.216 -7.936 1.218 1.00 96.62 113 GLN A C 1
ATOM 853 O O . GLN A 1 113 ? -5.342 -7.483 1.046 1.00 96.62 113 GLN A O 1
ATOM 858 N N . THR A 1 114 ? -4.012 -9.183 1.618 1.00 95.31 114 THR A N 1
ATOM 859 C CA . THR A 1 114 ? -5.099 -10.138 1.863 1.00 95.31 114 THR A CA 1
ATOM 860 C C . THR A 1 114 ? -5.844 -9.836 3.169 1.00 95.31 114 THR A C 1
ATOM 862 O O . THR A 1 114 ? -5.353 -9.113 4.037 1.00 95.31 114 THR A O 1
ATOM 865 N N . ARG A 1 115 ? -7.022 -10.447 3.361 1.00 95.56 115 ARG A N 1
ATOM 866 C CA . ARG A 1 115 ? -7.853 -10.263 4.571 1.00 95.56 115 ARG A CA 1
ATOM 867 C C . ARG A 1 115 ? -7.172 -10.700 5.873 1.00 95.56 115 ARG A C 1
ATOM 869 O O . ARG A 1 115 ? -7.502 -10.180 6.931 1.00 95.56 115 ARG A O 1
ATOM 876 N N . ASN A 1 116 ? -6.217 -11.631 5.811 1.00 95.62 116 ASN A N 1
ATOM 877 C CA . ASN A 1 116 ? -5.397 -12.024 6.965 1.00 95.62 116 ASN A CA 1
ATOM 878 C C . ASN A 1 116 ? -4.108 -11.180 7.094 1.00 95.62 116 ASN A C 1
ATOM 880 O O . ASN A 1 116 ? -3.197 -11.532 7.846 1.00 95.62 116 ASN A O 1
ATOM 884 N N . ASN A 1 117 ? -4.023 -10.061 6.366 1.00 96.00 117 ASN A N 1
ATOM 885 C CA . ASN A 1 117 ? -2.885 -9.150 6.317 1.00 96.00 117 ASN A CA 1
ATOM 886 C C . ASN A 1 117 ? -1.575 -9.793 5.823 1.00 96.00 117 ASN A C 1
ATOM 888 O O . ASN A 1 117 ? -0.495 -9.356 6.230 1.00 96.00 117 ASN A O 1
ATOM 892 N N . ALA A 1 118 ? -1.617 -10.834 4.984 1.00 97.00 118 ALA A N 1
ATOM 893 C CA . ALA A 1 118 ? -0.445 -11.236 4.201 1.00 97.00 118 ALA A CA 1
ATOM 894 C C . ALA A 1 118 ? -0.216 -10.238 3.055 1.00 97.00 118 ALA A C 1
ATOM 896 O O . ALA A 1 118 ? -1.183 -9.759 2.455 1.00 97.00 118 ALA A O 1
ATOM 897 N N . ARG A 1 119 ? 1.057 -9.924 2.784 1.00 97.75 119 ARG A N 1
ATOM 898 C CA . ARG A 1 119 ? 1.493 -8.940 1.786 1.00 97.75 119 ARG A CA 1
ATOM 899 C C . ARG A 1 119 ? 2.260 -9.646 0.683 1.00 97.75 119 ARG A C 1
ATOM 901 O O . ARG A 1 119 ? 3.183 -10.402 0.972 1.00 97.75 119 ARG A O 1
ATOM 908 N N . VAL A 1 120 ? 1.881 -9.379 -0.558 1.00 97.12 120 VAL A N 1
ATOM 909 C CA . VAL A 1 120 ? 2.555 -9.889 -1.754 1.00 97.12 120 VAL A CA 1
ATOM 910 C C . VAL A 1 120 ? 2.819 -8.710 -2.680 1.00 97.12 120 VAL A C 1
ATOM 912 O O . VAL A 1 120 ? 1.961 -7.841 -2.816 1.00 97.12 120 VAL A O 1
ATOM 915 N N . VAL A 1 121 ? 3.996 -8.663 -3.301 1.00 97.81 121 VAL A N 1
ATOM 916 C CA . VAL A 1 121 ? 4.319 -7.686 -4.347 1.00 97.81 121 VAL A CA 1
ATOM 917 C C . VAL A 1 121 ? 4.653 -8.431 -5.626 1.00 97.81 121 VAL A C 1
ATOM 919 O O . VAL A 1 121 ? 5.483 -9.338 -5.627 1.00 97.81 121 VAL A O 1
ATOM 922 N N . PHE A 1 122 ? 4.011 -8.016 -6.709 1.00 97.19 122 PHE A N 1
ATOM 923 C CA . PHE A 1 122 ? 4.292 -8.448 -8.065 1.00 97.19 122 PHE A CA 1
ATOM 924 C C . PHE A 1 122 ? 5.034 -7.331 -8.788 1.00 97.19 122 PHE A C 1
ATOM 926 O O . PHE A 1 122 ? 4.588 -6.184 -8.799 1.00 97.19 122 PHE A O 1
ATOM 933 N N . SER A 1 123 ? 6.158 -7.679 -9.407 1.00 97.38 123 SER A N 1
ATOM 934 C CA . SER A 1 123 ? 6.892 -6.793 -10.303 1.00 97.38 123 SER A CA 1
ATOM 935 C C . SER A 1 123 ? 6.955 -7.407 -11.687 1.00 97.38 123 SER A C 1
ATOM 937 O O . SER A 1 123 ? 7.362 -8.561 -11.829 1.00 97.38 123 SER A O 1
ATOM 939 N N . GLY A 1 124 ? 6.603 -6.624 -12.705 1.00 95.94 124 GLY A N 1
ATOM 940 C CA . GLY A 1 124 ? 6.812 -7.008 -14.103 1.00 95.94 124 GLY A CA 1
ATOM 941 C C . GLY A 1 124 ? 8.272 -6.883 -14.567 1.00 95.94 124 GLY A C 1
ATOM 942 O O . GLY A 1 124 ? 8.596 -7.281 -15.685 1.00 95.94 124 GLY A O 1
ATOM 943 N N . SER A 1 125 ? 9.168 -6.368 -13.715 1.00 96.94 125 SER A N 1
ATOM 944 C CA . SER A 1 125 ? 10.585 -6.152 -14.015 1.00 96.94 125 SER A CA 1
ATOM 945 C C . SER A 1 125 ? 11.485 -6.732 -12.923 1.00 96.94 125 SER A C 1
ATOM 947 O O . SER A 1 125 ? 11.412 -6.340 -11.755 1.00 96.94 125 SER A O 1
ATOM 949 N N . ILE A 1 126 ? 12.371 -7.649 -13.315 1.00 96.19 126 ILE A N 1
ATOM 950 C CA . ILE A 1 126 ? 13.489 -8.090 -12.467 1.00 96.19 126 ILE A CA 1
ATOM 951 C C . ILE A 1 126 ? 14.556 -6.987 -12.419 1.00 96.19 126 ILE A C 1
ATOM 953 O O . ILE A 1 126 ? 15.109 -6.706 -11.354 1.00 96.19 126 ILE A O 1
ATOM 957 N N . ASP A 1 127 ? 14.784 -6.313 -13.550 1.00 97.06 127 ASP A N 1
ATOM 958 C CA . ASP A 1 127 ? 15.774 -5.243 -13.704 1.00 97.06 127 ASP A CA 1
ATOM 959 C C . ASP A 1 127 ? 15.545 -4.086 -12.729 1.00 97.06 127 ASP A C 1
ATOM 961 O O . ASP A 1 127 ? 16.518 -3.490 -12.265 1.00 97.06 127 ASP A O 1
ATOM 965 N N . PHE A 1 128 ? 14.293 -3.823 -12.340 1.00 98.12 128 PHE A N 1
ATOM 966 C CA . PHE A 1 128 ? 13.932 -2.818 -11.337 1.00 98.12 128 PHE A CA 1
ATOM 967 C C . PHE A 1 128 ? 14.696 -2.986 -10.011 1.00 98.12 128 PHE A C 1
ATOM 969 O O . PHE A 1 128 ? 14.997 -1.987 -9.356 1.00 98.12 128 PHE A O 1
ATOM 976 N N . PHE A 1 129 ? 15.036 -4.227 -9.641 1.00 98.19 129 PHE A N 1
ATOM 977 C CA . PHE A 1 129 ? 15.761 -4.585 -8.414 1.00 98.19 129 PHE A CA 1
ATOM 978 C C . PHE A 1 129 ? 17.253 -4.871 -8.642 1.00 98.19 129 PHE A C 1
ATOM 980 O O . PHE A 1 129 ? 17.937 -5.378 -7.752 1.00 98.19 129 PHE A O 1
ATOM 987 N N . SER A 1 130 ? 17.765 -4.599 -9.841 1.00 98.12 130 SER A N 1
ATOM 988 C CA . SER A 1 130 ? 19.156 -4.873 -10.188 1.00 98.12 130 SER A CA 1
ATOM 989 C C . SER A 1 130 ? 20.106 -3.789 -9.675 1.00 98.12 130 SER A C 1
ATOM 991 O O . SER A 1 130 ? 19.769 -2.605 -9.613 1.00 98.12 130 SER A O 1
ATOM 993 N N . ASN A 1 131 ? 21.361 -4.174 -9.419 1.00 97.69 131 ASN A N 1
ATOM 994 C CA . ASN A 1 131 ? 22.436 -3.216 -9.140 1.00 97.69 131 ASN A CA 1
ATOM 995 C C . ASN A 1 131 ? 22.593 -2.185 -10.267 1.00 97.69 131 ASN A C 1
ATOM 997 O O . ASN A 1 131 ? 22.938 -1.038 -9.997 1.00 97.69 131 ASN A O 1
ATOM 1001 N N . ASN A 1 132 ? 22.323 -2.583 -11.516 1.00 96.88 132 ASN A N 1
ATOM 1002 C CA . ASN A 1 132 ? 22.366 -1.673 -12.652 1.00 96.88 132 ASN A CA 1
ATOM 1003 C C . ASN A 1 132 ? 21.329 -0.558 -12.489 1.00 96.88 132 ASN A C 1
ATOM 1005 O O . ASN A 1 132 ? 21.702 0.612 -12.492 1.00 96.88 132 ASN A O 1
ATOM 1009 N N . ALA A 1 133 ? 20.059 -0.900 -12.253 1.00 96.81 133 ALA A N 1
ATOM 1010 C CA . ALA A 1 133 ? 19.026 0.102 -12.012 1.00 96.81 133 ALA A CA 1
ATOM 1011 C C . ALA A 1 133 ? 19.363 0.970 -10.793 1.00 96.81 133 ALA A C 1
ATOM 1013 O O . ALA A 1 133 ? 19.234 2.185 -10.870 1.00 96.81 133 ALA A O 1
ATOM 1014 N N . PHE A 1 134 ? 19.870 0.384 -9.704 1.00 98.06 134 PHE A N 1
ATOM 1015 C CA . PHE A 1 134 ? 20.204 1.101 -8.465 1.00 98.06 134 PHE A CA 1
ATOM 1016 C C . PHE A 1 134 ? 21.342 2.115 -8.595 1.00 98.06 134 PHE A C 1
ATOM 1018 O O . PHE A 1 134 ? 21.396 3.059 -7.808 1.00 98.06 134 PHE A O 1
ATOM 1025 N N . LEU A 1 135 ? 22.277 1.903 -9.519 1.00 96.81 135 LEU A N 1
ATOM 1026 C CA . LEU A 1 135 ? 23.481 2.726 -9.663 1.00 96.81 135 LEU A CA 1
ATOM 1027 C C . LEU A 1 135 ? 23.470 3.596 -10.922 1.00 96.81 135 LEU A C 1
ATOM 1029 O O . LEU A 1 135 ? 24.309 4.486 -11.035 1.00 96.81 135 LEU A O 1
ATOM 1033 N N . SER A 1 136 ? 22.545 3.352 -11.850 1.00 96.56 136 SER A N 1
ATOM 1034 C CA . SER A 1 136 ? 22.476 4.088 -13.109 1.00 96.56 136 SER A CA 1
ATOM 1035 C C . SER A 1 136 ? 22.010 5.525 -12.917 1.00 96.56 136 SER A C 1
ATOM 1037 O O . SER A 1 136 ? 21.102 5.824 -12.134 1.00 96.56 136 SER A O 1
ATOM 1039 N N . ASN A 1 137 ? 22.606 6.408 -13.711 1.00 96.94 137 ASN A N 1
ATOM 1040 C CA . ASN A 1 137 ? 22.080 7.739 -13.969 1.00 96.94 137 ASN A CA 1
ATOM 1041 C C . ASN A 1 137 ? 20.795 7.611 -14.800 1.00 96.94 137 ASN A C 1
ATOM 1043 O O . ASN A 1 137 ? 20.645 6.652 -15.555 1.00 96.94 137 ASN A O 1
ATOM 1047 N N . VAL A 1 138 ? 19.905 8.598 -14.711 1.00 96.88 138 VAL A N 1
ATOM 1048 C CA . VAL A 1 138 ? 18.693 8.648 -15.543 1.00 96.88 138 VAL A CA 1
ATOM 1049 C C . VAL A 1 138 ? 18.785 9.819 -16.504 1.00 96.88 138 VAL A C 1
ATOM 1051 O O . VAL A 1 138 ? 18.955 10.956 -16.067 1.00 96.88 138 VAL A O 1
ATOM 1054 N N . ARG A 1 139 ? 18.657 9.559 -17.805 1.00 96.00 139 ARG A N 1
ATOM 1055 C CA . ARG A 1 139 ? 18.672 10.558 -18.879 1.00 96.00 139 ARG A CA 1
ATOM 1056 C C . ARG A 1 139 ? 17.335 10.546 -19.605 1.00 96.00 139 ARG A C 1
ATOM 1058 O O . ARG A 1 139 ? 17.163 9.828 -20.586 1.00 96.00 139 ARG A O 1
ATOM 1065 N N . LYS A 1 140 ? 16.388 11.367 -19.152 1.00 94.12 140 LYS A N 1
ATOM 1066 C CA . LYS A 1 140 ? 15.051 11.426 -19.761 1.00 94.12 140 LYS A CA 1
ATOM 1067 C C . LYS A 1 140 ? 15.113 11.994 -21.182 1.00 94.12 140 LYS A C 1
ATOM 1069 O O . LYS A 1 140 ? 15.945 12.853 -21.498 1.00 94.12 140 LYS A O 1
ATOM 1074 N N . ALA A 1 141 ? 14.159 11.593 -22.022 1.00 90.00 141 ALA A N 1
ATOM 1075 C CA . ALA A 1 141 ? 13.993 12.109 -23.384 1.00 90.00 141 ALA A CA 1
ATOM 1076 C C . ALA A 1 141 ? 13.950 13.653 -23.459 1.00 90.00 141 ALA A C 1
ATOM 1078 O O . ALA A 1 141 ? 14.507 14.250 -24.378 1.00 90.00 141 ALA A O 1
ATOM 1079 N N . ASN A 1 142 ? 13.400 14.318 -22.436 1.00 89.31 142 ASN A N 1
ATOM 1080 C CA . ASN A 1 142 ? 13.302 15.781 -22.326 1.00 89.31 142 ASN A CA 1
ATOM 1081 C C . ASN A 1 142 ? 14.608 16.511 -21.922 1.00 89.31 142 ASN A C 1
ATOM 1083 O O . ASN A 1 142 ? 14.551 17.666 -21.504 1.00 89.31 142 ASN A O 1
ATOM 1087 N N . ASN A 1 143 ? 15.773 15.863 -22.038 1.00 87.62 143 ASN A N 1
ATOM 1088 C CA . ASN A 1 143 ? 17.101 16.381 -21.662 1.00 87.62 143 ASN A CA 1
ATOM 1089 C C . ASN A 1 143 ? 17.329 16.609 -20.156 1.00 87.62 143 ASN A C 1
ATOM 1091 O O . ASN A 1 143 ? 18.356 17.179 -19.790 1.00 87.62 143 ASN A O 1
ATOM 1095 N N . LYS A 1 144 ? 16.423 16.173 -19.273 1.00 93.25 144 LYS A N 1
ATOM 1096 C CA . LYS A 1 144 ? 16.697 16.170 -17.830 1.00 93.25 144 LYS A CA 1
ATOM 1097 C C . LYS A 1 144 ? 17.562 14.969 -17.467 1.00 93.25 144 LYS A C 1
ATOM 1099 O O . LYS A 1 144 ? 17.236 13.837 -17.828 1.00 93.25 144 LYS A O 1
ATOM 1104 N N . GLU A 1 145 ? 18.627 15.225 -16.719 1.00 95.38 145 GLU A N 1
ATOM 1105 C CA . GLU A 1 145 ? 19.524 14.191 -16.214 1.00 95.38 145 GLU A CA 1
ATOM 1106 C C . GLU A 1 145 ? 19.520 14.159 -14.688 1.00 95.38 145 GLU A C 1
ATOM 1108 O O . GLU A 1 145 ? 19.507 15.196 -14.024 1.00 95.38 145 GLU A O 1
ATOM 1113 N N . PHE A 1 146 ? 19.560 12.950 -14.142 1.00 96.62 146 PHE A N 1
ATOM 1114 C CA . PHE A 1 146 ? 19.639 12.687 -12.715 1.00 96.62 146 PHE A CA 1
ATOM 1115 C C . PHE A 1 146 ? 20.854 11.808 -12.462 1.00 96.62 146 PHE A C 1
ATOM 1117 O O . PHE A 1 146 ? 21.061 10.803 -13.144 1.00 96.62 146 PHE A O 1
ATOM 1124 N N . ALA A 1 147 ? 21.657 12.175 -11.465 1.00 95.62 147 ALA A N 1
ATOM 1125 C CA . ALA A 1 147 ? 22.896 11.468 -11.152 1.00 95.62 147 ALA A CA 1
ATOM 1126 C C . ALA A 1 147 ? 22.670 10.014 -10.709 1.00 95.62 147 ALA A C 1
ATOM 1128 O O . ALA A 1 147 ? 23.601 9.223 -10.757 1.00 95.62 147 ALA A O 1
ATOM 1129 N N . LYS A 1 148 ? 21.463 9.670 -10.244 1.00 96.44 148 LYS A N 1
ATOM 1130 C CA . LYS A 1 148 ? 21.117 8.331 -9.771 1.00 96.44 148 LYS A CA 1
ATOM 1131 C C . LYS A 1 148 ? 19.603 8.127 -9.799 1.00 96.44 148 LYS A C 1
ATOM 1133 O O . LYS A 1 148 ? 18.869 9.049 -9.432 1.00 96.44 148 LYS A O 1
ATOM 1138 N N . SER A 1 149 ? 19.152 6.938 -10.190 1.00 97.56 149 SER A N 1
ATOM 1139 C CA . SER A 1 149 ? 17.757 6.521 -10.011 1.00 97.56 149 SER A CA 1
ATOM 1140 C C . SER A 1 149 ? 17.411 6.337 -8.523 1.00 97.56 149 SER A C 1
ATOM 1142 O O . SER A 1 149 ? 18.288 6.115 -7.681 1.00 97.56 149 SER A O 1
ATOM 1144 N N . SER A 1 150 ? 16.120 6.363 -8.195 1.00 98.06 150 SER A N 1
ATOM 1145 C CA . SER A 1 150 ? 15.632 6.054 -6.839 1.00 98.06 150 SER A CA 1
ATOM 1146 C C . SER A 1 150 ? 15.130 4.613 -6.678 1.00 98.06 150 SER A C 1
ATOM 1148 O O . SER A 1 150 ? 14.461 4.296 -5.694 1.00 98.06 150 SER A O 1
ATOM 1150 N N . ASN A 1 151 ? 15.481 3.708 -7.604 1.00 98.44 151 ASN A N 1
ATOM 1151 C CA . ASN A 1 151 ? 15.073 2.300 -7.552 1.00 98.44 151 ASN A CA 1
ATOM 1152 C C . ASN A 1 151 ? 15.463 1.623 -6.231 1.00 98.44 151 ASN A C 1
ATOM 1154 O O . ASN A 1 151 ? 14.656 0.893 -5.664 1.00 98.44 151 ASN A O 1
ATOM 1158 N N . ALA A 1 152 ? 16.673 1.884 -5.724 1.00 98.25 152 ALA A N 1
ATOM 1159 C CA . ALA A 1 152 ? 17.159 1.282 -4.480 1.00 98.25 152 ALA A CA 1
ATOM 1160 C C . ALA A 1 152 ? 16.328 1.715 -3.264 1.00 98.25 152 ALA A C 1
ATOM 1162 O O . ALA A 1 152 ? 16.005 0.894 -2.405 1.00 98.25 152 ALA A O 1
ATOM 1163 N N . ASP A 1 153 ? 15.954 2.996 -3.211 1.00 97.75 153 ASP A N 1
ATOM 1164 C CA . ASP A 1 153 ? 15.176 3.552 -2.108 1.00 97.75 153 ASP A CA 1
ATOM 1165 C C . ASP A 1 153 ? 13.761 2.970 -2.115 1.00 97.75 153 ASP A C 1
ATOM 1167 O O . ASP A 1 153 ? 13.290 2.481 -1.089 1.00 97.75 153 ASP A O 1
ATOM 1171 N N . VAL A 1 154 ? 13.100 2.940 -3.277 1.00 98.19 154 VAL A N 1
ATOM 1172 C CA . VAL A 1 154 ? 11.753 2.363 -3.407 1.00 98.19 154 VAL A CA 1
ATOM 1173 C C . VAL A 1 154 ? 11.772 0.855 -3.147 1.00 98.19 154 VAL A C 1
ATOM 1175 O O . VAL A 1 154 ? 10.939 0.359 -2.392 1.00 98.19 154 VAL A O 1
ATOM 1178 N N . ALA A 1 155 ? 12.748 0.119 -3.688 1.00 98.38 155 ALA A N 1
ATOM 1179 C CA . ALA A 1 155 ? 12.902 -1.314 -3.437 1.00 98.38 155 ALA A CA 1
ATOM 1180 C C . ALA A 1 155 ? 13.071 -1.629 -1.942 1.00 98.38 155 ALA A C 1
ATOM 1182 O O . ALA A 1 155 ? 12.481 -2.591 -1.444 1.00 98.38 155 ALA A O 1
ATOM 1183 N N . LYS A 1 156 ? 13.827 -0.801 -1.211 1.00 98.12 156 LYS A N 1
ATOM 1184 C CA . LYS A 1 156 ? 13.988 -0.933 0.238 1.00 98.12 156 LYS A CA 1
ATOM 1185 C C . LYS A 1 156 ? 12.660 -0.742 0.978 1.00 98.12 156 LYS A C 1
ATOM 1187 O O . LYS A 1 156 ? 12.299 -1.608 1.771 1.00 98.12 156 LYS A O 1
ATOM 1192 N N . HIS A 1 157 ? 11.915 0.329 0.697 1.00 98.12 157 HIS A N 1
ATOM 1193 C CA . HIS A 1 157 ? 10.621 0.574 1.353 1.00 98.12 157 HIS A CA 1
ATOM 1194 C C . HIS A 1 157 ? 9.602 -0.531 1.043 1.00 98.12 157 HIS A C 1
ATOM 1196 O O . HIS A 1 157 ? 8.914 -1.008 1.947 1.00 98.12 157 HIS A O 1
ATOM 1202 N N . LEU A 1 158 ? 9.565 -1.012 -0.207 1.00 98.19 158 LEU A N 1
ATOM 1203 C CA . LEU A 1 158 ? 8.732 -2.152 -0.594 1.00 98.19 158 LEU A CA 1
ATOM 1204 C C . LEU A 1 158 ? 9.098 -3.410 0.198 1.00 98.19 158 LEU A C 1
ATOM 1206 O O . LEU A 1 158 ? 8.206 -4.103 0.680 1.00 98.19 158 LEU A O 1
ATOM 1210 N N . SER A 1 159 ? 10.392 -3.688 0.372 1.00 98.06 159 SER A N 1
ATOM 1211 C CA . SER A 1 159 ? 10.874 -4.812 1.182 1.00 98.06 159 SER A CA 1
ATOM 1212 C C . SER A 1 159 ? 10.427 -4.689 2.644 1.00 98.06 159 SER A C 1
ATOM 1214 O O . SER A 1 159 ? 9.829 -5.618 3.188 1.00 98.06 159 SER A O 1
ATOM 1216 N N . GLU A 1 160 ? 10.648 -3.533 3.274 1.00 97.31 160 GLU A N 1
ATOM 1217 C CA . GLU A 1 160 ? 10.243 -3.269 4.664 1.00 97.31 160 GLU A CA 1
ATOM 1218 C C . GLU A 1 160 ? 8.720 -3.399 4.850 1.00 97.31 160 GLU A C 1
ATOM 1220 O O . GLU A 1 160 ? 8.235 -3.935 5.856 1.00 97.31 160 GLU A O 1
ATOM 1225 N N . TRP A 1 161 ? 7.938 -2.952 3.864 1.00 97.56 161 TRP A N 1
ATOM 1226 C CA . TRP A 1 161 ? 6.491 -3.123 3.867 1.00 97.56 161 TRP A CA 1
ATOM 1227 C C . TRP A 1 161 ? 6.098 -4.598 3.714 1.00 97.56 161 TRP A C 1
ATOM 1229 O O . TRP A 1 161 ? 5.370 -5.118 4.562 1.00 97.56 161 TRP A O 1
ATOM 1239 N N . VAL A 1 162 ? 6.587 -5.313 2.699 1.00 97.81 162 VAL A N 1
ATOM 1240 C CA . VAL A 1 162 ? 6.223 -6.723 2.454 1.00 97.81 162 VAL A CA 1
ATOM 1241 C C . VAL A 1 162 ? 6.551 -7.609 3.656 1.00 97.81 162 VAL A C 1
ATOM 1243 O O . VAL A 1 162 ? 5.705 -8.396 4.084 1.00 97.81 162 VAL A O 1
ATOM 1246 N N . PHE A 1 163 ? 7.722 -7.429 4.271 1.00 96.94 163 PHE A N 1
ATOM 1247 C CA . PHE A 1 163 ? 8.174 -8.249 5.400 1.00 96.94 163 PHE A CA 1
ATOM 1248 C C . PHE A 1 163 ? 7.641 -7.809 6.772 1.00 96.94 163 PHE A C 1
ATOM 1250 O O . PHE A 1 163 ? 8.091 -8.308 7.804 1.00 96.94 163 PHE A O 1
ATOM 1257 N N . LYS A 1 164 ? 6.626 -6.931 6.814 1.00 96.31 164 LYS A N 1
ATOM 1258 C CA . LYS A 1 164 ? 5.989 -6.463 8.062 1.00 96.31 164 LYS A CA 1
ATOM 1259 C C . LYS A 1 164 ? 6.987 -5.810 9.035 1.00 96.31 164 LYS A C 1
ATOM 1261 O O . LYS A 1 164 ? 6.879 -5.953 10.263 1.00 96.31 164 LYS A O 1
ATOM 1266 N N . GLU A 1 165 ? 7.956 -5.087 8.487 1.00 94.81 165 GLU A N 1
ATOM 1267 C CA . GLU A 1 165 ? 8.861 -4.215 9.239 1.00 94.81 165 GLU A CA 1
ATOM 1268 C C . GLU A 1 165 ? 8.289 -2.799 9.347 1.00 94.81 165 GLU A C 1
ATOM 1270 O O . GLU A 1 165 ? 8.445 -2.163 10.387 1.00 94.81 165 GLU A O 1
ATOM 1275 N N . ASN A 1 166 ? 7.536 -2.360 8.332 1.00 94.75 166 ASN A N 1
ATOM 1276 C CA . ASN A 1 166 ? 6.817 -1.088 8.323 1.00 94.75 166 ASN A CA 1
ATOM 1277 C C . ASN A 1 166 ? 5.291 -1.268 8.179 1.00 94.75 166 ASN A C 1
ATOM 1279 O O . ASN A 1 166 ? 4.801 -2.267 7.641 1.00 94.75 166 ASN A O 1
ATOM 1283 N N . GLY A 1 167 ? 4.516 -0.294 8.665 1.00 95.00 167 GLY A N 1
ATOM 1284 C CA . GLY A 1 167 ? 3.063 -0.233 8.478 1.00 95.00 167 GLY A CA 1
ATOM 1285 C C . GLY A 1 167 ? 2.272 -1.322 9.200 1.00 95.00 167 GLY A C 1
ATOM 1286 O O . GLY A 1 167 ? 1.296 -1.825 8.648 1.00 95.00 167 GLY A O 1
ATOM 1287 N N . VAL A 1 168 ? 2.705 -1.758 10.384 1.00 97.00 168 VAL A N 1
ATOM 1288 C CA . VAL A 1 168 ? 2.003 -2.779 11.179 1.00 97.00 168 VAL A CA 1
ATOM 1289 C C . VAL A 1 168 ? 1.372 -2.127 12.401 1.00 97.00 168 VAL A C 1
ATOM 1291 O O . VAL A 1 168 ? 2.073 -1.489 13.182 1.00 97.00 168 VAL A O 1
ATOM 1294 N N . ILE A 1 169 ? 0.067 -2.327 12.572 1.00 96.62 169 ILE A N 1
ATOM 1295 C CA . ILE A 1 169 ? -0.723 -1.852 13.713 1.00 96.62 169 ILE A CA 1
ATOM 1296 C C . ILE A 1 169 ? -1.322 -3.072 14.417 1.00 96.62 169 ILE A C 1
ATOM 1298 O O . ILE A 1 169 ? -1.640 -4.071 13.766 1.00 96.62 169 ILE A O 1
ATOM 1302 N N . ARG A 1 170 ? -1.476 -3.003 15.738 1.00 96.38 170 ARG A N 1
ATOM 1303 C CA . ARG A 1 170 ? -2.211 -3.990 16.529 1.00 96.38 170 ARG A CA 1
ATOM 1304 C C . ARG A 1 170 ? -3.151 -3.314 17.515 1.00 96.38 170 ARG A C 1
ATOM 1306 O O . ARG A 1 170 ? -2.869 -2.224 18.010 1.00 96.38 170 ARG A O 1
ATOM 1313 N N . VAL A 1 171 ? -4.219 -4.030 17.844 1.00 97.62 171 VAL A N 1
ATOM 1314 C CA . VAL A 1 171 ? -5.055 -3.735 19.005 1.00 97.62 171 VAL A CA 1
ATOM 1315 C C . VAL A 1 171 ? -4.375 -4.348 20.222 1.00 97.62 171 VAL A C 1
ATOM 1317 O O . VAL A 1 171 ? -4.118 -5.552 20.247 1.00 97.62 171 VAL A O 1
ATOM 1320 N N . LYS A 1 172 ? -4.030 -3.517 21.202 1.00 97.38 172 LYS A N 1
ATOM 1321 C CA . LYS A 1 172 ? -3.374 -3.947 22.439 1.00 97.38 172 LYS A CA 1
ATOM 1322 C C . LYS A 1 172 ? -4.403 -4.373 23.484 1.00 97.38 172 LYS A C 1
ATOM 1324 O O . LYS A 1 172 ? -4.237 -5.413 24.115 1.00 97.38 172 LYS A O 1
ATOM 1329 N N . SER A 1 173 ? -5.467 -3.594 23.638 1.00 97.00 173 SER A N 1
ATOM 1330 C CA . SER A 1 173 ? -6.594 -3.902 24.517 1.00 97.00 173 SER A CA 1
ATOM 1331 C C . SER A 1 173 ? -7.860 -3.195 24.042 1.00 97.00 173 SER A C 1
ATOM 1333 O O . SER A 1 173 ? -7.802 -2.182 23.340 1.00 97.00 173 SER A O 1
ATOM 1335 N N . VAL A 1 174 ? -9.000 -3.757 24.434 1.00 97.06 174 VAL A N 1
ATOM 1336 C CA . VAL A 1 174 ? -10.335 -3.180 24.266 1.00 97.06 174 VAL A CA 1
ATOM 1337 C C . VAL A 1 174 ? -11.070 -3.373 25.584 1.00 97.06 174 VAL A C 1
ATOM 1339 O O . VAL A 1 174 ? -11.001 -4.456 26.168 1.00 97.06 174 VAL A O 1
ATOM 1342 N N . SER A 1 175 ? -11.767 -2.344 26.045 1.00 96.94 175 SER A N 1
ATOM 1343 C CA . SER A 1 175 ? -12.626 -2.401 27.223 1.00 96.94 175 SER A CA 1
ATOM 1344 C C . SER A 1 175 ? -13.898 -1.598 26.992 1.00 96.94 175 SER A C 1
ATOM 1346 O O . SER A 1 175 ? -13.928 -0.618 26.248 1.00 96.94 175 SER A O 1
ATOM 1348 N N . HIS A 1 176 ? -14.972 -2.028 27.641 1.00 97.19 176 HIS A N 1
ATOM 1349 C CA . HIS A 1 176 ? -16.221 -1.289 27.692 1.00 97.19 176 HIS A CA 1
ATOM 1350 C C . HIS A 1 176 ? -16.858 -1.462 29.068 1.00 97.19 176 HIS A C 1
ATOM 1352 O O . HIS A 1 176 ? -16.691 -2.498 29.706 1.00 97.19 176 HIS A O 1
ATOM 1358 N N . HIS A 1 177 ? -17.568 -0.445 29.539 1.00 97.88 177 HIS A N 1
ATOM 1359 C CA . HIS A 1 177 ? -18.238 -0.461 30.841 1.00 97.88 177 HIS A CA 1
ATOM 1360 C C . HIS A 1 177 ? -19.375 0.570 30.869 1.00 97.88 177 HIS A C 1
ATOM 1362 O O . HIS A 1 177 ? -19.549 1.338 29.915 1.00 97.88 177 HIS A O 1
ATOM 1368 N N . LYS A 1 178 ? -20.197 0.577 31.923 1.00 97.31 178 LYS A N 1
ATOM 1369 C CA . LYS A 1 178 ? -21.189 1.646 32.124 1.00 97.31 178 LYS A CA 1
ATOM 1370 C C . LYS A 1 178 ? -20.502 2.927 32.586 1.00 97.31 178 LYS A C 1
ATOM 1372 O O . LYS A 1 178 ? -19.419 2.902 33.175 1.00 97.31 178 LYS A O 1
ATOM 1377 N N . LEU A 1 179 ? -21.137 4.070 32.343 1.00 95.06 179 LEU A N 1
ATOM 1378 C CA . LEU A 1 179 ? -20.657 5.343 32.875 1.00 95.06 179 LEU A CA 1
ATOM 1379 C C . LEU A 1 179 ? -20.560 5.283 34.414 1.00 95.06 179 LEU A C 1
ATOM 1381 O O . LEU A 1 179 ? -21.537 4.948 35.076 1.00 95.06 179 LEU A O 1
ATOM 1385 N N . ASN A 1 180 ? -19.404 5.666 34.967 1.00 93.19 180 ASN A N 1
ATOM 1386 C CA . ASN A 1 180 ? -19.047 5.608 36.400 1.00 93.19 180 ASN A CA 1
ATOM 1387 C C . ASN A 1 180 ? -18.754 4.210 36.973 1.00 93.19 180 ASN A C 1
ATOM 1389 O O . ASN A 1 180 ? -18.490 4.093 38.168 1.00 93.19 180 ASN A O 1
ATOM 1393 N N . GLU A 1 181 ? -18.757 3.173 36.143 1.00 94.81 181 GLU A N 1
ATOM 1394 C CA . GLU A 1 181 ? -18.260 1.844 36.505 1.00 94.81 181 GLU A CA 1
ATOM 1395 C C . GLU A 1 181 ? -16.870 1.626 35.893 1.00 94.81 181 GLU A C 1
ATOM 1397 O O . GLU A 1 181 ? -16.439 2.413 35.054 1.00 94.81 181 GLU A O 1
ATOM 1402 N N . ASN A 1 182 ? -16.161 0.578 36.319 1.00 91.06 182 ASN A N 1
ATOM 1403 C CA . ASN A 1 182 ? -14.835 0.222 35.787 1.00 91.06 182 ASN A CA 1
ATOM 1404 C C . ASN A 1 182 ? -14.803 -1.173 35.146 1.00 91.06 182 ASN A C 1
ATOM 1406 O O . ASN A 1 182 ? -13.791 -1.559 34.566 1.00 91.06 182 ASN A O 1
ATOM 1410 N N . GLU A 1 183 ? -15.889 -1.936 35.266 1.00 94.19 183 GLU A N 1
ATOM 1411 C CA . GLU A 1 183 ? -15.992 -3.301 34.758 1.00 94.19 183 GLU A CA 1
ATOM 1412 C C . GLU A 1 183 ? -17.120 -3.401 33.734 1.00 94.19 183 GLU A C 1
ATOM 1414 O O . GLU A 1 183 ? -18.107 -2.662 33.786 1.00 94.19 183 GLU A O 1
ATOM 1419 N N . ALA A 1 184 ? -16.957 -4.315 32.779 1.00 95.81 184 ALA A N 1
ATOM 1420 C CA . ALA A 1 184 ? -18.001 -4.617 31.816 1.00 95.81 184 ALA A CA 1
ATOM 1421 C C . ALA A 1 184 ? -19.184 -5.283 32.541 1.00 95.81 184 ALA A C 1
ATOM 1423 O O . ALA A 1 184 ? -18.979 -6.297 33.216 1.00 95.81 184 ALA A O 1
ATOM 1424 N N . PRO A 1 185 ? -20.417 -4.765 32.408 1.00 95.62 185 PRO A N 1
ATOM 1425 C CA . PRO A 1 185 ? -21.583 -5.445 32.948 1.00 95.62 185 PRO A CA 1
ATOM 1426 C C . PRO A 1 185 ? -21.862 -6.729 32.156 1.00 95.62 185 PRO A C 1
ATOM 1428 O O . PRO A 1 185 ? -21.462 -6.856 30.998 1.00 95.62 185 PRO A O 1
ATOM 1431 N N . MET A 1 186 ? -22.604 -7.661 32.762 1.00 94.69 186 MET A N 1
ATOM 1432 C CA . MET A 1 186 ? -23.084 -8.856 32.056 1.00 94.69 186 MET A CA 1
ATOM 1433 C C . MET A 1 186 ? -24.010 -8.479 30.895 1.00 94.69 186 MET A C 1
ATOM 1435 O O . MET A 1 186 ? -23.838 -8.979 29.789 1.00 94.69 186 MET A O 1
ATOM 1439 N N . ASP A 1 187 ? -24.938 -7.554 31.150 1.00 94.56 187 ASP A N 1
ATOM 1440 C CA . ASP A 1 187 ? -25.877 -7.027 30.169 1.00 94.56 187 ASP A CA 1
ATOM 1441 C C . ASP A 1 187 ? -26.022 -5.510 30.337 1.00 94.56 187 ASP A C 1
ATOM 1443 O O . ASP A 1 187 ? -26.041 -4.977 31.454 1.00 94.56 187 ASP A O 1
ATOM 1447 N N . TYR A 1 188 ? -26.167 -4.819 29.209 1.00 96.50 188 TYR A N 1
ATOM 1448 C CA . TYR A 1 188 ? -26.592 -3.424 29.171 1.00 96.50 188 TYR A CA 1
ATOM 1449 C C . TYR A 1 188 ? -28.104 -3.339 28.974 1.00 96.50 188 TYR A C 1
ATOM 1451 O O . TYR A 1 188 ? -28.702 -4.170 28.287 1.00 96.50 188 TYR A O 1
ATOM 1459 N N . THR A 1 189 ? -28.726 -2.295 29.513 1.00 95.12 189 THR A N 1
ATOM 1460 C CA . THR A 1 189 ? -30.117 -1.960 29.191 1.00 95.12 189 THR A CA 1
ATOM 1461 C C . THR A 1 189 ? -30.187 -0.876 28.122 1.00 95.12 189 THR A C 1
ATOM 1463 O O . THR A 1 189 ? -29.257 -0.089 27.936 1.00 95.12 189 THR A O 1
ATOM 1466 N N . ILE A 1 190 ? -31.314 -0.811 27.412 1.00 95.50 190 ILE A N 1
ATOM 1467 C CA . ILE A 1 190 ? -31.559 0.235 26.414 1.00 95.50 190 ILE A CA 1
ATOM 1468 C C . ILE A 1 190 ? -31.351 1.624 27.021 1.00 95.50 190 ILE A C 1
ATOM 1470 O O . ILE A 1 190 ? -31.628 1.848 28.200 1.00 95.50 190 ILE A O 1
ATOM 1474 N N . THR A 1 191 ? -30.894 2.578 26.213 1.00 95.00 191 THR A N 1
ATOM 1475 C CA . THR A 1 191 ? -30.666 3.971 26.631 1.00 95.00 191 THR A CA 1
ATOM 1476 C C . THR A 1 191 ? -29.618 4.190 27.733 1.00 95.00 191 THR A C 1
ATOM 1478 O O . THR A 1 191 ? -29.439 5.334 28.156 1.00 95.00 191 THR A O 1
ATOM 1481 N N . GLU A 1 192 ? -28.887 3.157 28.170 1.00 95.69 192 GLU A N 1
ATOM 1482 C CA . GLU A 1 192 ? -27.735 3.328 29.063 1.00 95.69 192 GLU A CA 1
ATOM 1483 C C . GLU A 1 192 ? -26.572 4.028 28.358 1.00 95.69 192 GLU A C 1
ATOM 1485 O O . GLU A 1 192 ? -26.391 3.934 27.144 1.00 95.69 192 GLU A O 1
ATOM 1490 N N . THR A 1 193 ? -25.754 4.728 29.141 1.00 97.44 193 THR A N 1
ATOM 1491 C CA . THR A 1 193 ? -24.521 5.338 28.647 1.00 97.44 193 THR A CA 1
ATOM 1492 C C . THR A 1 193 ? -23.367 4.358 28.810 1.00 97.44 193 THR A C 1
ATOM 1494 O O . THR A 1 193 ? -23.004 3.998 29.933 1.00 97.44 193 THR A O 1
ATOM 1497 N N . ALA A 1 194 ? -22.772 3.965 27.688 1.00 97.19 194 ALA A N 1
ATOM 1498 C CA . ALA A 1 194 ? -21.597 3.114 27.631 1.00 97.19 194 ALA A CA 1
ATOM 1499 C C . ALA A 1 194 ? -20.332 3.950 27.414 1.00 97.19 194 ALA A C 1
ATOM 1501 O O . ALA A 1 194 ? -20.328 4.970 26.719 1.00 97.19 194 ALA A O 1
ATOM 1502 N N . VAL A 1 195 ? -19.244 3.483 28.011 1.00 97.88 195 VAL A N 1
ATOM 1503 C CA . VAL A 1 195 ? -17.890 3.961 27.758 1.00 97.88 195 VAL A CA 1
ATOM 1504 C C . VAL A 1 195 ? -17.166 2.866 26.992 1.00 97.88 195 VAL A C 1
ATOM 1506 O O . VAL A 1 195 ? -17.178 1.717 27.425 1.00 97.88 195 VAL A O 1
ATOM 1509 N N . PHE A 1 196 ? -16.551 3.221 25.870 1.00 97.69 196 PHE A N 1
ATOM 1510 C CA . PHE A 1 196 ? -15.701 2.335 25.086 1.00 97.69 196 PHE A CA 1
ATOM 1511 C C . PHE A 1 196 ? -14.280 2.878 25.061 1.00 97.69 196 PHE A C 1
ATOM 1513 O O . PHE A 1 196 ? -14.071 4.068 24.807 1.00 97.69 196 PHE A O 1
ATOM 1520 N N . GLU A 1 197 ? -13.316 1.998 25.295 1.00 97.38 197 GLU A N 1
ATOM 1521 C CA . GLU A 1 197 ? -11.896 2.308 25.329 1.00 97.38 197 GLU A CA 1
ATOM 1522 C C . GLU A 1 197 ? -11.099 1.293 24.503 1.00 97.38 197 GLU A C 1
ATOM 1524 O O . GLU A 1 197 ? -11.382 0.093 24.491 1.00 97.38 197 GLU A O 1
ATOM 1529 N N . MET A 1 198 ? -10.082 1.780 23.797 1.00 97.12 198 MET A N 1
ATOM 1530 C CA . MET A 1 198 ? -9.196 0.960 22.972 1.00 97.12 198 MET A CA 1
ATOM 1531 C C . MET A 1 198 ? -7.768 1.483 23.063 1.00 97.12 198 MET A C 1
ATOM 1533 O O . MET A 1 198 ? -7.546 2.691 23.024 1.00 97.12 198 MET A O 1
ATOM 1537 N N . GLU A 1 199 ? -6.792 0.582 23.122 1.00 97.81 199 GLU A N 1
ATOM 1538 C CA . GLU A 1 199 ? -5.377 0.927 22.977 1.00 97.81 199 GLU A CA 1
ATOM 1539 C C . GLU A 1 199 ? -4.835 0.370 21.653 1.00 97.81 199 GLU A C 1
ATOM 1541 O O . GLU A 1 199 ? -4.928 -0.834 21.388 1.00 97.81 199 GLU A O 1
ATOM 1546 N N . LEU A 1 200 ? -4.254 1.239 20.822 1.00 98.00 200 LEU A N 1
ATOM 1547 C CA . LEU A 1 200 ? -3.597 0.868 19.568 1.00 98.00 200 LEU A CA 1
ATOM 1548 C C . LEU A 1 200 ? -2.091 1.089 19.654 1.00 98.00 200 LEU A C 1
ATOM 1550 O O . LEU A 1 200 ? -1.608 2.097 20.171 1.00 98.00 200 LEU A O 1
ATOM 1554 N N . GLU A 1 201 ? -1.347 0.168 19.054 1.00 97.94 201 GLU A N 1
ATOM 1555 C CA . GLU A 1 201 ? 0.103 0.261 18.930 1.00 97.94 201 GLU A CA 1
ATOM 1556 C C . GLU A 1 201 ? 0.538 0.001 17.491 1.00 97.94 201 GLU A C 1
ATOM 1558 O O . GLU A 1 201 ? -0.082 -0.781 16.770 1.00 97.94 201 GLU A O 1
ATOM 1563 N N . HIS A 1 202 ? 1.641 0.619 17.083 1.00 97.00 202 HIS A N 1
ATOM 1564 C CA . HIS A 1 202 ? 2.314 0.336 15.824 1.00 97.00 202 HIS A CA 1
ATOM 1565 C C . HIS A 1 202 ? 3.728 -0.189 16.057 1.00 97.00 202 HIS A C 1
ATOM 1567 O O . HIS A 1 202 ? 4.353 0.062 17.091 1.00 97.00 202 HIS A O 1
ATOM 1573 N N . LYS A 1 203 ? 4.233 -0.954 15.096 1.00 96.00 203 LYS A N 1
ATOM 1574 C CA . LYS A 1 203 ? 5.578 -1.520 15.163 1.00 96.00 203 LYS A CA 1
ATOM 1575 C C . LYS A 1 203 ? 6.590 -0.522 14.600 1.00 96.00 203 LYS A C 1
ATOM 1577 O O . LYS A 1 203 ? 6.468 -0.113 13.449 1.00 96.00 203 LYS A O 1
ATOM 1582 N N . VAL A 1 204 ? 7.598 -0.168 15.395 1.00 93.50 204 VAL A N 1
ATOM 1583 C CA . VAL A 1 204 ? 8.740 0.663 14.985 1.00 93.50 204 VAL A CA 1
ATOM 1584 C C . VAL A 1 204 ? 10.017 -0.128 15.246 1.00 93.50 204 VAL A C 1
ATOM 1586 O O . VAL A 1 204 ? 10.440 -0.309 16.390 1.00 93.50 204 VAL A O 1
ATOM 1589 N N . GLY A 1 205 ? 10.616 -0.657 14.177 1.00 90.06 205 GLY A N 1
ATOM 1590 C CA . GLY A 1 205 ? 11.717 -1.611 14.283 1.00 90.06 205 GLY A CA 1
ATOM 1591 C C . GLY A 1 205 ? 11.271 -2.888 15.001 1.00 90.06 205 GLY A C 1
ATOM 1592 O O . GLY A 1 205 ? 10.463 -3.657 14.479 1.00 90.06 205 GLY A O 1
ATOM 1593 N N . LYS A 1 206 ? 11.796 -3.123 16.208 1.00 90.69 206 LYS A N 1
ATOM 1594 C CA . LYS A 1 206 ? 11.447 -4.290 17.042 1.00 90.69 206 LYS A CA 1
ATOM 1595 C C . LYS A 1 206 ? 10.498 -3.963 18.198 1.00 90.69 206 LYS A C 1
ATOM 1597 O O . LYS A 1 206 ? 10.074 -4.878 18.897 1.00 90.69 206 LYS A O 1
ATOM 1602 N N . GLU A 1 207 ? 10.156 -2.694 18.390 1.00 95.88 207 GLU A N 1
ATOM 1603 C CA . GLU A 1 207 ? 9.352 -2.230 19.519 1.00 95.88 207 GLU A CA 1
ATOM 1604 C C . GLU A 1 207 ? 7.928 -1.887 19.086 1.00 95.88 207 GLU A C 1
ATOM 1606 O O . GLU A 1 207 ? 7.688 -1.446 17.959 1.00 95.88 207 GLU A O 1
ATOM 1611 N N . TRP A 1 208 ? 6.985 -2.066 20.007 1.00 97.06 208 TRP A N 1
ATOM 1612 C CA . TRP A 1 208 ? 5.624 -1.568 19.862 1.00 97.06 208 TRP A CA 1
ATOM 1613 C C . TRP A 1 208 ? 5.517 -0.221 20.556 1.00 97.06 208 TRP A C 1
ATOM 1615 O O . TRP A 1 208 ? 5.875 -0.092 21.726 1.00 97.06 208 TRP A O 1
ATOM 1625 N N . LYS A 1 209 ? 5.050 0.780 19.817 1.00 97.25 209 LYS A N 1
ATOM 1626 C CA . LYS A 1 209 ? 4.851 2.141 20.313 1.00 97.25 209 LYS A CA 1
ATOM 1627 C C . LYS A 1 209 ? 3.384 2.530 20.172 1.00 97.25 209 LYS A C 1
ATOM 1629 O O . LYS A 1 209 ? 2.710 1.987 19.295 1.00 97.25 209 LYS A O 1
ATOM 1634 N N . PRO A 1 210 ? 2.877 3.455 20.994 1.00 97.44 210 PRO A N 1
ATOM 1635 C CA . PRO A 1 210 ? 1.511 3.925 20.853 1.00 97.44 210 PRO A CA 1
ATOM 1636 C C . PRO A 1 210 ? 1.203 4.471 19.458 1.00 97.44 210 PRO A C 1
ATOM 1638 O O . PRO A 1 210 ? 1.998 5.223 18.895 1.00 97.44 210 PRO A O 1
ATOM 1641 N N . PHE A 1 211 ? 0.047 4.104 18.904 1.00 96.38 211 PHE A N 1
ATOM 1642 C CA . PHE A 1 211 ? -0.384 4.550 17.582 1.00 96.38 211 PHE A CA 1
ATOM 1643 C C . PHE A 1 211 ? -1.467 5.620 17.689 1.00 96.38 211 PHE A C 1
ATOM 1645 O O . PHE A 1 211 ? -2.500 5.387 18.315 1.00 96.38 211 PHE A O 1
ATOM 1652 N N . SER A 1 212 ? -1.247 6.760 17.032 1.00 94.25 212 SER A N 1
ATOM 1653 C CA . SER A 1 212 ? -2.164 7.905 16.992 1.00 94.25 212 SER A CA 1
ATOM 1654 C C . SER A 1 212 ? -2.777 8.069 15.595 1.00 94.25 212 SER A C 1
ATOM 1656 O O . SER A 1 212 ? -2.118 8.551 14.674 1.00 94.25 212 SER A O 1
ATOM 1658 N N . ALA A 1 213 ? -4.041 7.686 15.448 1.00 92.75 213 ALA A N 1
ATOM 1659 C CA . ALA A 1 213 ? -4.891 7.867 14.282 1.00 92.75 213 ALA A CA 1
ATOM 1660 C C . ALA A 1 213 ? -5.709 9.158 14.425 1.00 92.75 213 ALA A C 1
ATOM 1662 O O . ALA A 1 213 ? -6.038 9.576 15.537 1.00 92.75 213 ALA A O 1
ATOM 1663 N N . LYS A 1 214 ? -6.037 9.796 13.298 1.00 89.38 214 LYS A N 1
ATOM 1664 C CA . LYS A 1 214 ? -6.812 11.051 13.279 1.00 89.38 214 LYS A CA 1
ATOM 1665 C C . LYS A 1 214 ? -8.319 10.820 13.153 1.00 89.38 214 LYS A C 1
ATOM 1667 O O . LYS A 1 214 ? -9.100 11.696 13.501 1.00 89.38 214 LYS A O 1
ATOM 1672 N N . ASP A 1 215 ? -8.701 9.662 12.640 1.00 93.19 215 ASP A N 1
ATOM 1673 C CA . ASP A 1 215 ? -10.011 9.357 12.072 1.00 93.19 215 ASP A CA 1
ATOM 1674 C C . ASP A 1 215 ? -10.520 7.973 12.505 1.00 93.19 215 ASP A C 1
ATOM 1676 O O . ASP A 1 215 ? -11.263 7.318 11.780 1.00 93.19 215 ASP A O 1
ATOM 1680 N N . LEU A 1 216 ? -10.140 7.519 13.706 1.00 96.12 216 LEU A N 1
ATOM 1681 C CA . LEU A 1 216 ? -10.660 6.271 14.261 1.00 96.12 216 LEU A CA 1
ATOM 1682 C C . LEU A 1 216 ? -12.173 6.387 14.493 1.00 96.12 216 LEU A C 1
ATOM 1684 O O . LEU A 1 216 ? -12.632 7.322 15.151 1.00 96.12 216 LEU A O 1
ATOM 1688 N N . GLN A 1 217 ? -12.937 5.422 13.987 1.00 96.75 217 GLN A N 1
ATOM 1689 C CA . GLN A 1 217 ? -14.389 5.358 14.141 1.00 96.75 217 GLN A CA 1
ATOM 1690 C C . GLN A 1 217 ? -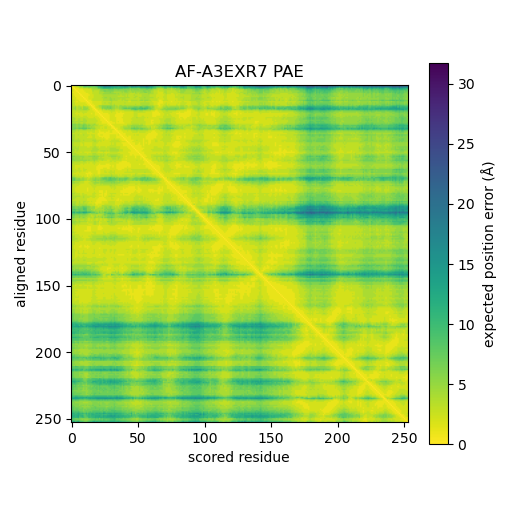14.808 4.096 14.894 1.00 96.75 217 GLN A C 1
ATOM 1692 O O . GLN A 1 217 ? -14.198 3.037 14.754 1.00 96.75 217 GLN A O 1
ATOM 1697 N N . LEU A 1 218 ? -15.864 4.234 15.691 1.00 96.75 218 LEU A N 1
ATOM 1698 C CA . LEU A 1 218 ? -16.600 3.145 16.312 1.00 96.75 218 LEU A CA 1
ATOM 1699 C C . LEU A 1 218 ? -17.955 3.030 15.624 1.00 96.75 218 LEU A C 1
ATOM 1701 O O . LEU A 1 218 ? -18.692 4.016 15.529 1.00 96.75 218 LEU A O 1
ATOM 1705 N N . GLU A 1 219 ? -18.280 1.816 15.200 1.00 97.69 219 GLU A N 1
ATOM 1706 C CA . GLU A 1 219 ? -19.611 1.438 14.748 1.00 97.69 219 GLU A CA 1
ATOM 1707 C C . GLU A 1 219 ? -20.240 0.509 15.784 1.00 97.69 219 GLU A C 1
ATOM 1709 O O . GLU A 1 219 ? -19.624 -0.476 16.179 1.00 97.69 219 GLU A O 1
ATOM 1714 N N . PHE A 1 220 ? -21.456 0.827 16.224 1.00 96.94 220 PHE A N 1
ATOM 1715 C CA . PHE A 1 220 ? -22.262 -0.033 17.089 1.00 96.94 220 PHE A CA 1
ATOM 1716 C C . PHE A 1 220 ? -23.359 -0.677 16.242 1.00 96.94 220 PHE A C 1
ATOM 1718 O O . PHE A 1 220 ? -24.301 -0.002 15.801 1.00 96.94 220 PHE A O 1
ATOM 1725 N N . VAL A 1 221 ? -23.208 -1.969 15.956 1.00 96.75 221 VAL A N 1
ATOM 1726 C CA . VAL A 1 221 ? -23.894 -2.637 14.839 1.00 96.75 221 VAL A CA 1
ATOM 17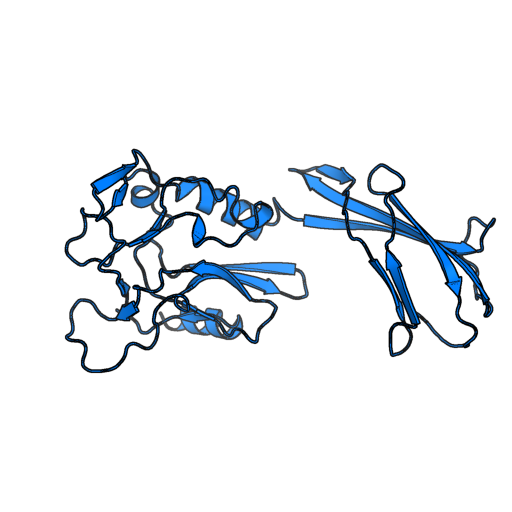27 C C . VAL A 1 221 ? -24.756 -3.791 15.335 1.00 96.75 221 VAL A C 1
ATOM 1729 O O . VAL A 1 221 ? -24.372 -4.527 16.238 1.00 96.75 221 VAL A O 1
ATOM 1732 N N . ARG A 1 222 ? -25.914 -4.007 14.700 1.00 91.88 222 ARG A N 1
ATOM 1733 C CA . ARG A 1 222 ? -26.688 -5.257 14.841 1.00 91.88 222 ARG A CA 1
ATOM 1734 C C . ARG A 1 222 ? -26.802 -6.003 13.514 1.00 91.88 222 ARG A C 1
ATOM 1736 O O . ARG A 1 222 ? -26.311 -7.118 13.384 1.00 91.88 222 ARG A O 1
ATOM 1743 N N . ILE A 1 223 ? -27.461 -5.369 12.547 1.00 92.56 223 ILE A N 1
ATOM 1744 C CA . ILE A 1 223 ? -27.475 -5.771 11.130 1.00 92.56 223 ILE A CA 1
ATOM 1745 C C . ILE A 1 223 ? -26.833 -4.627 10.349 1.00 92.56 223 ILE A C 1
ATOM 1747 O O . ILE A 1 223 ? -25.809 -4.826 9.708 1.00 92.56 223 ILE A O 1
ATOM 1751 N N . ASP A 1 224 ? -27.376 -3.425 10.548 1.00 91.56 224 ASP A N 1
ATOM 1752 C CA . ASP A 1 224 ? -26.833 -2.153 10.076 1.00 91.56 224 ASP A CA 1
ATOM 1753 C C . ASP A 1 224 ? -26.274 -1.337 11.262 1.00 91.56 224 ASP A C 1
ATOM 1755 O O . ASP A 1 224 ? -26.657 -1.604 12.415 1.00 91.56 224 ASP A O 1
ATOM 1759 N N . PRO A 1 225 ? -25.359 -0.377 11.026 1.00 94.06 225 PRO A N 1
ATOM 1760 C CA . PRO A 1 225 ? -24.823 0.483 12.079 1.00 94.06 225 PRO A CA 1
ATOM 1761 C C . PRO A 1 225 ? -25.911 1.403 12.645 1.00 94.06 225 PRO A C 1
ATOM 1763 O O . PRO A 1 225 ? -26.524 2.184 11.921 1.00 94.06 225 PRO A O 1
ATOM 1766 N N . PHE A 1 226 ? -26.140 1.327 13.959 1.00 95.31 226 PHE A N 1
ATOM 1767 C CA . PHE A 1 226 ? -27.057 2.228 14.673 1.00 95.31 226 PHE A CA 1
ATOM 1768 C C . PHE A 1 226 ? -26.357 3.515 15.101 1.00 95.31 226 PHE A C 1
ATOM 1770 O O . PHE A 1 226 ? -26.976 4.575 15.175 1.00 95.31 226 PHE A O 1
ATOM 1777 N N . ILE A 1 227 ? -25.068 3.409 15.422 1.00 95.31 227 ILE A N 1
ATOM 1778 C CA . ILE A 1 227 ? -24.231 4.525 15.844 1.00 95.31 227 ILE A CA 1
ATOM 1779 C C . ILE A 1 227 ? -22.916 4.408 15.092 1.00 95.31 227 ILE A C 1
ATOM 1781 O O . ILE A 1 227 ? -22.274 3.364 15.148 1.00 95.31 227 ILE A O 1
ATOM 1785 N N . THR A 1 228 ? -22.510 5.499 14.453 1.00 96.88 228 THR A N 1
ATOM 1786 C CA . THR A 1 228 ? -21.164 5.687 13.913 1.00 96.88 228 THR A CA 1
ATOM 1787 C C . THR A 1 228 ? -20.615 6.959 14.534 1.00 96.88 228 THR A C 1
ATOM 1789 O O . THR A 1 228 ? -21.205 8.030 14.385 1.00 96.88 228 THR A O 1
ATOM 1792 N N . THR A 1 229 ? -19.519 6.852 15.279 1.00 96.19 229 THR A N 1
ATOM 1793 C CA . THR A 1 229 ? -18.934 7.996 15.985 1.00 96.19 229 THR A CA 1
ATOM 1794 C C . THR A 1 229 ? -17.414 7.958 15.948 1.00 96.19 229 THR A C 1
ATOM 1796 O O . THR A 1 229 ? -16.806 6.889 15.946 1.00 96.19 229 THR A O 1
ATOM 1799 N N . THR A 1 230 ? -16.785 9.131 15.931 1.00 96.81 230 THR A N 1
ATOM 1800 C CA . THR A 1 230 ? -15.328 9.249 16.029 1.00 96.81 230 THR A CA 1
ATOM 1801 C C . THR A 1 230 ? -14.878 8.923 17.450 1.00 96.81 230 THR A C 1
ATOM 1803 O O . THR A 1 230 ? -15.452 9.422 18.420 1.00 96.81 230 THR A O 1
ATOM 1806 N N . VAL A 1 231 ? -13.818 8.126 17.583 1.00 96.81 231 VAL A N 1
ATOM 1807 C CA . VAL A 1 231 ? -13.197 7.801 18.869 1.00 96.81 231 VAL A CA 1
ATOM 1808 C C . VAL A 1 231 ? -11.974 8.701 19.060 1.00 96.81 231 VAL A C 1
ATOM 1810 O O . VAL A 1 231 ? -10.941 8.467 18.430 1.00 96.81 231 VAL A O 1
ATOM 1813 N N . PRO A 1 232 ? -12.057 9.762 19.881 1.00 96.69 232 PRO A N 1
ATOM 1814 C CA . PRO A 1 232 ? -10.939 10.673 20.073 1.00 96.69 232 PRO A CA 1
ATOM 1815 C C . PRO A 1 232 ? -9.780 10.003 20.817 1.00 96.69 232 PRO A C 1
ATOM 1817 O O . PRO A 1 232 ? -9.965 9.156 21.696 1.00 96.69 232 PRO A O 1
ATOM 1820 N N . LEU A 1 233 ? -8.569 10.439 20.476 1.00 96.56 233 LEU A N 1
ATOM 1821 C CA . LEU A 1 233 ? -7.353 10.099 21.202 1.00 96.56 233 LEU A CA 1
ATOM 1822 C C . LEU A 1 233 ? -7.349 10.819 22.559 1.00 96.56 233 LEU A C 1
ATOM 1824 O O . LEU A 1 233 ? -7.458 12.043 22.615 1.00 96.56 233 LEU A O 1
ATOM 1828 N N . VAL A 1 234 ? -7.177 10.065 23.643 1.00 94.94 234 VAL A N 1
ATOM 1829 C CA . VAL A 1 234 ? -7.054 10.596 25.012 1.00 94.94 234 VAL A CA 1
ATOM 1830 C C . VAL A 1 234 ? -5.589 10.798 25.398 1.00 94.94 234 VAL A C 1
ATOM 1832 O O . VAL A 1 234 ? -5.260 11.721 26.137 1.00 94.94 234 VAL A O 1
ATOM 1835 N N . GLY A 1 235 ? -4.694 9.962 24.872 1.00 92.75 235 GLY A N 1
ATOM 1836 C CA . GLY A 1 235 ? -3.250 10.061 25.084 1.00 92.75 235 GLY A CA 1
ATOM 1837 C C . GLY A 1 235 ? -2.564 8.725 24.836 1.00 92.75 235 GLY A C 1
ATOM 1838 O O . GLY A 1 235 ? -3.196 7.691 24.990 1.00 92.75 235 GLY A O 1
ATOM 1839 N N . GLU A 1 236 ? -1.294 8.742 24.421 1.00 91.50 236 GLU A N 1
ATOM 1840 C CA . GLU A 1 236 ? -0.454 7.537 24.262 1.00 91.50 236 GLU A CA 1
ATOM 1841 C C . GLU A 1 236 ? -1.168 6.349 23.588 1.00 91.50 236 GLU A C 1
ATOM 1843 O O . GLU A 1 236 ? -1.165 5.229 24.096 1.00 91.50 236 GLU A O 1
ATOM 1848 N N . GLY A 1 237 ? -1.790 6.577 22.425 1.00 94.38 237 GLY A N 1
ATOM 1849 C CA . GLY A 1 237 ? -2.469 5.524 21.654 1.00 94.38 237 GLY A CA 1
ATOM 1850 C C . GLY A 1 237 ? -3.724 4.949 22.315 1.00 94.38 237 GLY A C 1
ATOM 1851 O O . GLY A 1 237 ? -4.236 3.929 21.857 1.00 94.38 237 GLY A O 1
ATOM 1852 N N . LYS A 1 238 ? -4.225 5.591 23.375 1.00 97.31 238 LYS A N 1
ATOM 1853 C CA . LYS A 1 238 ? -5.493 5.273 24.028 1.00 97.31 238 LYS A CA 1
ATOM 1854 C C . LYS A 1 238 ? -6.609 6.127 23.457 1.00 97.31 238 LYS A C 1
ATOM 1856 O O . LYS A 1 238 ? -6.493 7.352 23.375 1.00 97.31 238 LYS A O 1
ATOM 1861 N N . TYR A 1 239 ? -7.709 5.478 23.131 1.00 98.00 239 TYR A N 1
ATOM 1862 C CA . TYR A 1 239 ? -8.897 6.072 22.548 1.00 98.00 239 TYR A CA 1
ATOM 1863 C C . TYR A 1 239 ? -10.071 5.820 23.468 1.00 98.00 239 TYR A C 1
ATOM 1865 O O . TYR A 1 239 ? -10.170 4.744 24.055 1.00 98.00 239 TYR A O 1
ATOM 1873 N N . LYS A 1 240 ? -10.955 6.807 23.586 1.00 97.31 240 LYS A N 1
ATOM 1874 C CA . LYS A 1 240 ? -12.142 6.703 24.429 1.00 97.31 240 LYS A CA 1
ATOM 1875 C C . LYS A 1 240 ? -13.305 7.420 23.791 1.00 97.31 240 LYS A C 1
ATOM 1877 O O . LYS A 1 240 ? -13.173 8.572 23.391 1.00 97.31 240 LYS A O 1
ATOM 1882 N N . VAL A 1 241 ? -14.461 6.780 23.782 1.00 97.62 241 VAL A N 1
ATOM 1883 C CA . VAL A 1 241 ? -15.718 7.426 23.418 1.00 97.62 241 VAL A CA 1
ATOM 1884 C C . VAL A 1 241 ? -16.795 7.053 24.419 1.00 97.62 241 VAL A C 1
ATOM 1886 O O . VAL A 1 241 ? -16.828 5.945 24.950 1.00 97.62 241 VAL A O 1
ATOM 1889 N N . ILE A 1 242 ? -17.664 8.014 24.704 1.00 97.75 242 ILE A N 1
ATOM 1890 C CA . ILE A 1 242 ? -18.832 7.831 25.556 1.00 97.75 242 ILE A CA 1
ATOM 1891 C C . ILE A 1 242 ? -20.043 8.014 24.656 1.00 97.75 242 ILE A C 1
ATOM 1893 O O . ILE A 1 242 ? -20.157 9.037 23.981 1.00 97.75 242 ILE A O 1
ATOM 1897 N N . PHE A 1 243 ? -20.928 7.027 24.623 1.00 97.44 243 PHE A N 1
ATOM 1898 C CA . PHE A 1 243 ? -22.115 7.062 23.779 1.00 97.44 243 PHE A CA 1
ATOM 1899 C C . PHE A 1 243 ? -23.308 6.431 24.490 1.00 97.44 243 PHE A C 1
ATOM 1901 O O . PHE A 1 243 ? -23.166 5.701 25.470 1.00 97.44 243 PHE A O 1
ATOM 1908 N N . LYS A 1 244 ? -24.509 6.751 24.011 1.00 97.50 244 LYS A N 1
ATOM 1909 C CA . LYS A 1 244 ? -25.760 6.230 24.557 1.00 97.50 244 LYS A CA 1
ATOM 1910 C C . LYS A 1 244 ? -26.234 5.058 23.707 1.00 97.50 244 LYS A C 1
ATOM 1912 O O . LYS A 1 244 ? -26.338 5.201 22.493 1.00 97.50 244 LYS A O 1
ATOM 1917 N N . ILE A 1 245 ? -26.529 3.928 24.340 1.00 96.38 245 ILE A N 1
ATOM 1918 C CA . ILE A 1 245 ? -27.061 2.736 23.679 1.00 96.38 245 ILE A CA 1
ATOM 1919 C C . ILE A 1 245 ? -28.446 3.062 23.092 1.00 96.38 245 ILE A C 1
ATOM 1921 O O . ILE A 1 245 ? -29.220 3.775 23.743 1.00 96.38 245 ILE A O 1
ATOM 1925 N N . PRO A 1 246 ? -28.784 2.566 21.886 1.00 95.88 246 PRO A N 1
ATOM 1926 C CA . PRO A 1 246 ? -30.091 2.790 21.276 1.00 95.88 246 PRO A CA 1
ATOM 1927 C C . PRO A 1 246 ? -31.265 2.336 22.157 1.00 95.88 246 PRO A C 1
ATOM 1929 O O . PRO A 1 246 ? -31.122 1.542 23.088 1.00 95.88 246 PRO A O 1
ATOM 1932 N N . ASP A 1 247 ? -32.460 2.820 21.833 1.00 95.56 247 ASP A N 1
ATOM 1933 C CA . ASP A 1 247 ? -33.725 2.434 22.471 1.00 95.56 247 ASP A CA 1
ATOM 1934 C C . ASP A 1 247 ? -34.278 1.083 21.973 1.00 95.56 247 ASP A C 1
ATOM 1936 O O . ASP A 1 247 ? -35.374 0.667 22.346 1.00 95.56 247 ASP A O 1
ATOM 1940 N N . VAL A 1 248 ? -33.500 0.364 21.160 1.00 94.00 248 VAL A N 1
ATOM 1941 C CA . VAL A 1 248 ? -33.846 -0.940 20.595 1.00 94.00 248 VAL A CA 1
ATOM 1942 C C . VAL A 1 248 ? -33.017 -2.029 21.267 1.00 94.00 248 VAL A C 1
ATOM 1944 O O . VAL A 1 248 ? -31.790 -1.973 21.275 1.00 94.00 248 VAL A O 1
ATOM 1947 N N . TYR A 1 249 ? -33.685 -3.059 21.785 1.00 92.69 249 TYR A N 1
ATOM 1948 C CA . TYR A 1 249 ? -33.021 -4.219 22.379 1.00 92.69 249 TYR A CA 1
ATOM 1949 C C . TYR A 1 249 ? -32.486 -5.192 21.313 1.00 92.69 249 TYR A C 1
ATOM 1951 O O . TYR A 1 249 ? -32.963 -5.251 20.172 1.00 92.69 249 TYR A O 1
A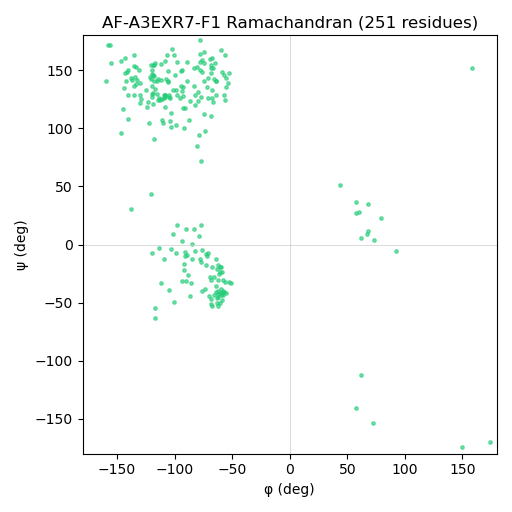TOM 1959 N N . GLY A 1 250 ? -31.490 -5.991 21.691 1.00 93.31 250 GLY A N 1
ATOM 1960 C CA . GLY A 1 250 ? -30.907 -7.030 20.847 1.00 93.31 250 GLY A CA 1
ATOM 1961 C C . GLY A 1 250 ? -29.433 -7.261 21.15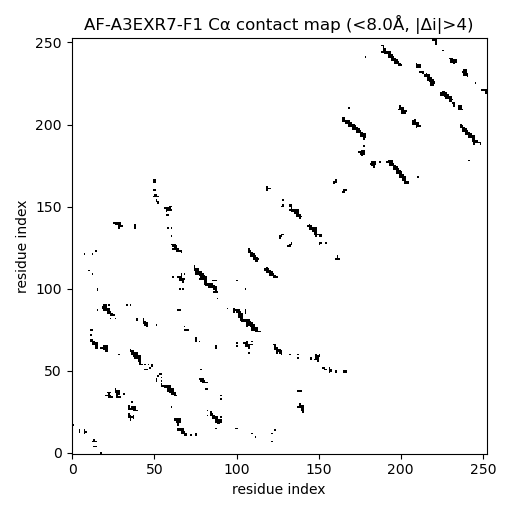4 1.00 93.31 250 GLY A C 1
ATOM 1962 O O . GLY A 1 250 ? -28.883 -6.675 22.080 1.00 93.31 250 GLY A O 1
ATOM 1963 N N . VAL A 1 251 ? -28.799 -8.113 20.351 1.00 94.81 251 VAL A N 1
ATOM 1964 C CA . VAL A 1 251 ? -27.357 -8.367 20.430 1.00 94.81 251 VAL A CA 1
ATOM 1965 C C . VAL A 1 251 ? -26.647 -7.438 19.455 1.00 94.81 251 VAL A C 1
ATOM 1967 O O . VAL A 1 251 ? -26.882 -7.524 18.250 1.00 94.81 251 VAL A O 1
ATOM 1970 N N . PHE A 1 252 ? -25.796 -6.564 19.979 1.00 95.31 252 PHE A N 1
ATOM 1971 C CA . PHE A 1 252 ? -24.969 -5.647 19.200 1.00 95.31 252 PHE A CA 1
ATOM 1972 C C . PHE A 1 252 ? -23.503 -6.094 19.211 1.00 95.31 252 PHE A C 1
ATOM 1974 O O . PHE A 1 252 ? -23.107 -6.931 20.028 1.00 95.31 252 PHE A O 1
ATOM 1981 N N . LYS A 1 253 ? -22.719 -5.557 18.280 1.00 91.75 253 LYS A N 1
A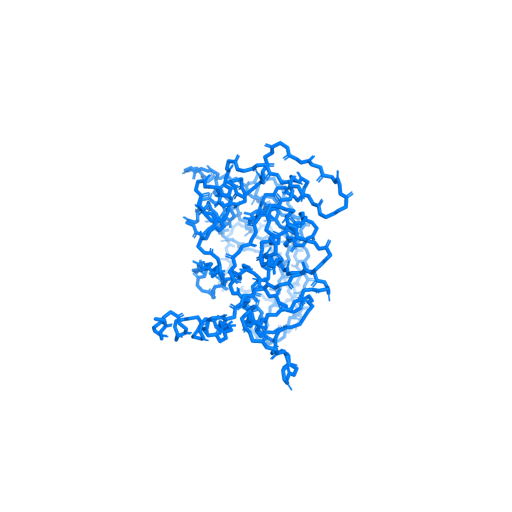TOM 1982 C CA . LYS A 1 253 ? -21.274 -5.740 18.145 1.00 91.75 253 LYS A CA 1
ATOM 1983 C C . LYS A 1 253 ? -20.589 -4.393 18.000 1.00 91.75 253 LYS A C 1
ATOM 1985 O O . LYS A 1 253 ? -21.240 -3.478 17.438 1.00 91.75 253 LYS A O 1
#

Secondary structure (DSSP, 8-state):
-HHHHHHHHHTTEEEPPTT-EEE-SSSBBTT-TTS-SEEE-GGGB-S-HHHH--S--PPEEE-S--EEE-TT-TTEEEEEE--TT-EEE-TTS---S--SEEGGG-EEEEEEE-TT--EEEEES-SGGGSHHHHH--EEBTTS-EESS-SHHHHHHHHHHHHTTSSS-EEEEEEEEEETT-SS--S-PPTTPEEEEEEEEEEEETTEEEE---SS-EEEEESSSEEEEEE--EEETTEEEEEEEPPSS-S---

Solvent-accessible surface area (backbone atoms only — not comparable to full-atom values): 13828 Å² total; per-residue (Å²): 116,65,69,63,41,53,57,30,46,78,68,55,31,42,66,57,64,90,74,28,28,33,33,20,91,70,45,12,27,66,90,39,92,80,21,35,37,29,45,43,54,31,83,44,36,48,97,37,59,62,43,44,36,74,51,88,54,49,41,28,55,42,43,35,28,31,26,44,65,56,86,86,44,88,44,56,41,68,44,27,40,46,50,72,75,23,34,31,42,43,91,88,54,81,86,86,63,85,59,92,35,51,16,58,64,20,24,43,27,39,34,33,50,46,98,87,68,51,55,48,78,50,63,39,31,73,50,33,78,30,72,63,35,39,62,31,58,40,40,37,62,86,75,51,72,3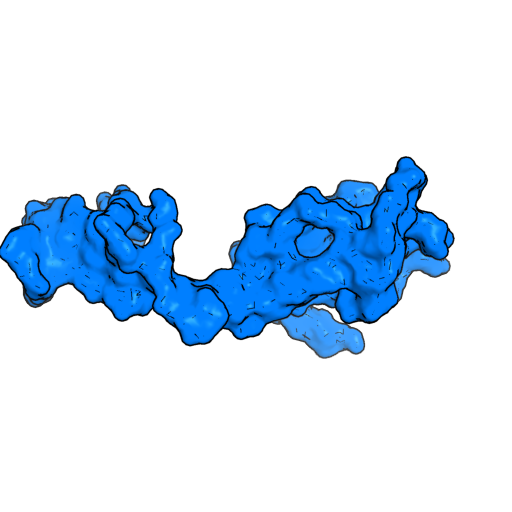8,87,40,24,33,26,52,60,36,52,49,29,41,49,36,29,52,72,62,46,31,80,42,74,48,78,76,48,77,51,50,22,43,71,96,52,92,52,61,64,96,71,85,61,65,59,39,49,38,35,42,37,39,31,32,28,27,45,56,78,94,42,78,42,62,34,84,73,94,77,45,69,46,63,44,29,68,91,60,72,78,42,78,45,74,38,48,75,78,52,84,20,27,29,46,40,77,49,67,42,56,87,64,86,80,77,71,86

Radius of gyration: 24.21 Å; Cα contacts (8 Å, |Δi|>4): 543; chains: 1; bounding box: 57×37×73 Å

InterPro domains:
  IPR005013 Dolichyl-diphosphooligosaccharide--protein glycosyltransferase 48kDa subunit [PTHR10830] (3-253)
  IPR055457 OST48, N-terminal domain [PF03345] (4-162)
  IPR055459 OST48, middle domain [PF23358] (176-253)

Foldseek 3Di:
DVVVQVVQVVLQKHWDDPQKAKAAPQAAFPVDPLRRWGFAQLVQADPDCLAQNDSPFGTATDHFTFMAGDPPDPQKDLGGFDAQRIAIDRSVDDCPDDGPGGGRRGRQKMWGQDPVRQIDIDGRGPCLPDPCRQQDWGQTPVRDIGRGGCSVSRVVSNVCSNVQVTDDKDWPDKAKPFVPDDHHDPDDDAFTKMKIKTAMWGHHRNDTFGDDDDFDWDFWDDPHGPDIDGFDDPDRRMTMDIDTHHNDDDDID